Protein AF-A0A9X1B2W5-F1 (afdb_monomer_lite)

Foldseek 3Di:
DDDDDDDDDDDDDDPPPPPPPPPVPDPPCPVVNVVVVVVVVVVVVVVVVVVVVVVVVVVVVVVVVVVVVVVVVVVVVVVVVVVVVVVVVVVVVVVVVVVVVVVVVVVVVVVVVVVVVVVVVVVVVVVVVVVVVVVVVVVVVCVVVVCVVVVVVVVVVVVVCCVQQVPPDPPHGPVVVVLVVLVVVCVVDVVSVVVCVVVVSD

Secondary structure (DSSP, 8-state):
-------------S----------------HHHHHHHHHHHHHHHHHHHHHHHHHHHHHHHHHHHHHHHHHHHHHHHHHHHHHHHHHHHHHHHHHHHHHHHHHHHHHHHHHHHHHHHHHHHHHHHHHHHHHHHHHHHHHHHHHHHHHHHHHHHHHHHHHHHHHHTTTTSTT--HHHHHHHHHHHHHHH-HHHHHHHHHTT--

Structure (mmCIF, N/CA/C/O backbone):
data_AF-A0A9X1B2W5-F1
#
_entry.id   AF-A0A9X1B2W5-F1
#
loop_
_atom_site.group_PDB
_atom_site.id
_atom_site.type_symbol
_atom_site.label_atom_id
_atom_site.label_alt_id
_atom_site.label_comp_id
_atom_site.label_asym_id
_atom_site.label_entity_id
_atom_site.label_seq_id
_atom_site.pdbx_PDB_ins_code
_atom_site.Cartn_x
_atom_site.Cartn_y
_atom_site.Cartn_z
_atom_site.occupancy
_atom_site.B_iso_or_equiv
_atom_site.auth_seq_id
_atom_site.auth_comp_id
_atom_site.auth_asym_id
_atom_site.auth_atom_id
_atom_site.pdbx_PDB_model_num
ATOM 1 N N . MET A 1 1 ? 15.768 -48.915 140.488 1.00 37.12 1 MET A N 1
ATOM 2 C CA . MET A 1 1 ? 15.498 -50.229 139.850 1.00 37.12 1 MET A CA 1
ATOM 3 C C . MET A 1 1 ? 13.989 -50.439 139.901 1.00 37.12 1 MET A C 1
ATOM 5 O O . MET A 1 1 ? 13.463 -50.299 140.988 1.00 37.12 1 MET A O 1
ATOM 9 N N . ARG A 1 2 ? 13.209 -50.688 138.847 1.00 40.47 2 ARG A N 1
ATOM 10 C CA . ARG A 1 2 ? 13.438 -51.164 137.474 1.00 40.47 2 ARG A CA 1
ATOM 11 C C . ARG A 1 2 ? 12.321 -50.585 136.576 1.00 40.47 2 ARG A C 1
ATOM 13 O O . ARG A 1 2 ? 11.193 -50.441 137.027 1.00 40.47 2 ARG A O 1
ATOM 20 N N . HIS A 1 3 ? 12.691 -50.256 135.343 1.00 49.19 3 HIS A N 1
ATOM 21 C CA . HIS A 1 3 ? 11.884 -49.705 134.249 1.00 49.19 3 HIS A CA 1
ATOM 22 C C . HIS A 1 3 ? 10.832 -50.687 133.696 1.00 49.19 3 HIS A C 1
ATOM 24 O O . HIS A 1 3 ? 11.080 -51.890 133.735 1.00 49.19 3 HIS A O 1
ATOM 30 N N . LEU A 1 4 ? 9.766 -50.179 133.053 1.00 40.59 4 LEU A N 1
ATOM 31 C CA . LEU A 1 4 ? 9.625 -50.168 131.576 1.00 40.59 4 LEU A CA 1
ATOM 32 C C . LEU A 1 4 ? 8.243 -49.637 131.108 1.00 40.59 4 LEU A C 1
ATOM 34 O O . LEU A 1 4 ? 7.195 -50.141 131.489 1.00 40.59 4 LEU A O 1
ATOM 38 N N . LEU A 1 5 ? 8.304 -48.599 130.272 1.00 45.66 5 LEU A N 1
ATOM 39 C CA . LEU A 1 5 ? 7.309 -48.059 129.315 1.00 45.66 5 LEU A CA 1
ATOM 40 C C . LEU A 1 5 ? 7.307 -48.946 128.024 1.00 45.66 5 LEU A C 1
ATOM 42 O O . LEU A 1 5 ? 8.131 -49.866 128.009 1.00 45.66 5 LEU A O 1
ATOM 46 N N . PRO A 1 6 ? 6.601 -48.667 126.886 1.00 60.56 6 PRO A N 1
ATOM 47 C CA . PRO A 1 6 ? 5.571 -47.653 126.537 1.00 60.56 6 PRO A CA 1
ATOM 48 C C . PRO A 1 6 ? 4.469 -48.116 125.513 1.00 60.56 6 PRO A C 1
ATOM 50 O O . PRO A 1 6 ? 4.434 -49.263 125.091 1.00 60.56 6 PRO A O 1
ATOM 53 N N . PHE A 1 7 ? 3.599 -47.170 125.099 1.00 46.69 7 PHE A N 1
ATOM 54 C CA . PHE A 1 7 ? 2.989 -46.967 123.755 1.00 46.69 7 PHE A CA 1
ATOM 55 C C . PHE A 1 7 ? 2.652 -48.182 122.862 1.00 46.69 7 PHE A C 1
ATOM 57 O O . PHE A 1 7 ? 3.563 -48.815 122.338 1.00 46.69 7 PHE A O 1
ATOM 64 N N . CYS A 1 8 ? 1.370 -48.343 122.493 1.00 32.81 8 CYS A N 1
ATOM 65 C CA . CYS A 1 8 ? 0.925 -48.507 121.093 1.00 32.81 8 CYS A CA 1
ATOM 66 C C . CYS A 1 8 ? -0.599 -48.707 120.974 1.00 32.81 8 CYS A C 1
ATOM 68 O O . CYS A 1 8 ? -1.195 -49.419 121.774 1.00 32.81 8 CYS A O 1
ATOM 70 N N . CYS A 1 9 ? -1.163 -48.149 119.897 1.00 38.66 9 CYS A N 1
ATOM 71 C CA . CYS A 1 9 ? -2.452 -48.496 119.278 1.00 38.66 9 CYS A CA 1
ATOM 72 C C . CYS A 1 9 ? -3.704 -48.016 120.039 1.00 38.66 9 CYS A C 1
ATOM 74 O O . CYS A 1 9 ? -4.191 -48.672 120.946 1.00 38.66 9 CYS A O 1
ATOM 76 N N . ALA A 1 10 ? -4.292 -46.851 119.745 1.00 48.69 10 ALA A N 1
ATOM 77 C CA . ALA A 1 10 ? -4.649 -46.349 118.409 1.00 48.69 10 ALA A CA 1
ATOM 78 C C . ALA A 1 10 ? -5.401 -47.403 117.572 1.00 48.69 10 A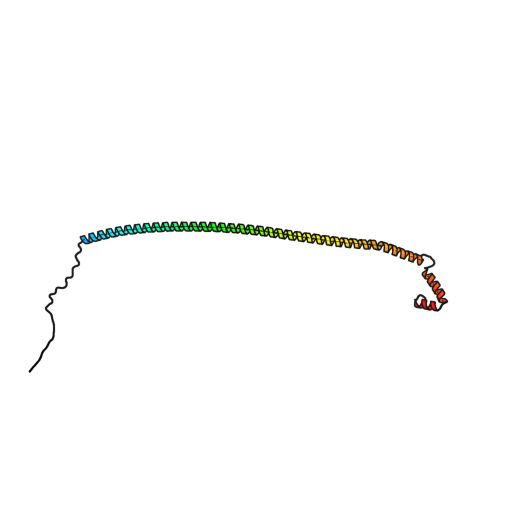LA A C 1
ATOM 80 O O . ALA A 1 10 ? -4.960 -47.786 116.499 1.00 48.69 10 ALA A O 1
ATOM 81 N N . SER A 1 11 ? -6.512 -47.909 118.105 1.00 42.06 11 SER A N 1
ATOM 82 C CA . SER A 1 11 ? -7.508 -48.739 117.411 1.00 42.06 11 SER A CA 1
ATOM 83 C C . SER A 1 11 ? -8.580 -49.082 118.446 1.00 42.06 11 SER A C 1
ATOM 85 O O . SER A 1 11 ? -8.237 -49.528 119.528 1.00 42.06 11 SER A O 1
ATOM 87 N N . ALA A 1 12 ? -9.873 -48.966 118.248 1.00 45.19 12 ALA A N 1
ATOM 88 C CA . ALA A 1 12 ? -10.658 -48.620 117.096 1.00 45.19 12 ALA A CA 1
ATOM 89 C C . ALA A 1 12 ? -12.106 -48.587 117.621 1.00 45.19 12 ALA A C 1
ATOM 91 O O . ALA A 1 12 ? -12.427 -49.296 118.572 1.00 45.19 12 ALA A O 1
ATOM 92 N N . LEU A 1 13 ? -12.964 -47.825 116.943 1.00 48.66 13 LEU A N 1
ATOM 93 C CA . LEU A 1 13 ? -14.396 -48.117 116.832 1.00 48.66 13 LEU A CA 1
ATOM 94 C C . LEU A 1 13 ? -15.206 -47.974 118.126 1.00 48.66 13 LEU A C 1
ATOM 96 O O . LEU A 1 13 ? -15.375 -48.935 118.853 1.00 48.66 13 LEU A O 1
ATOM 100 N N . PHE A 1 14 ? -15.766 -46.791 118.372 1.00 42.41 14 PHE A N 1
ATOM 101 C CA . PHE A 1 14 ? -17.214 -46.626 118.626 1.00 42.41 14 PHE A CA 1
ATOM 102 C C . PHE A 1 14 ? -17.578 -45.123 118.674 1.00 42.41 14 PHE A C 1
ATOM 104 O O . PHE A 1 14 ? -18.308 -44.653 119.537 1.00 42.41 14 PHE A O 1
ATOM 111 N N . VAL A 1 15 ? -17.038 -44.344 117.725 1.00 49.12 15 VAL A N 1
ATOM 112 C CA . VAL A 1 15 ? -17.435 -42.948 117.441 1.00 49.12 15 VAL A CA 1
ATOM 113 C C . VAL A 1 15 ? -17.805 -42.853 115.959 1.00 49.12 15 VAL A C 1
ATOM 115 O O . VAL A 1 15 ? -17.206 -42.117 115.184 1.00 49.12 15 VAL A O 1
ATOM 118 N N . THR A 1 16 ? -18.759 -43.671 115.525 1.00 49.50 16 THR A N 1
ATOM 119 C CA . THR A 1 16 ? -19.326 -43.591 114.171 1.00 49.50 16 THR A CA 1
ATOM 120 C C . THR A 1 16 ? -20.843 -43.618 114.252 1.00 49.50 16 THR A C 1
ATOM 122 O O . THR A 1 16 ? -21.500 -44.514 113.738 1.00 49.50 16 THR A O 1
ATOM 125 N N . SER A 1 17 ? -21.392 -42.617 114.932 1.00 45.97 17 SER A N 1
ATOM 126 C CA . SER A 1 17 ? -22.720 -42.077 114.650 1.00 45.97 17 SER A CA 1
ATOM 127 C C . SER A 1 17 ? -22.522 -40.787 113.851 1.00 45.97 17 SER A C 1
ATOM 129 O O . SER A 1 17 ? -22.742 -39.686 114.350 1.00 45.97 17 SER A O 1
ATOM 131 N N . LEU A 1 18 ? -21.981 -40.918 112.640 1.00 47.62 18 LEU A N 1
ATOM 132 C CA . LEU A 1 18 ? -22.065 -39.879 111.621 1.00 47.62 18 LEU A CA 1
ATOM 133 C C . LEU A 1 18 ? -22.923 -40.468 110.507 1.00 47.62 18 LEU A C 1
ATOM 135 O O . LEU A 1 18 ? -22.418 -41.123 109.596 1.00 47.62 18 LEU A O 1
ATOM 139 N N . ASP A 1 19 ? -24.228 -40.235 110.607 1.00 45.81 19 ASP A N 1
ATOM 140 C CA . ASP A 1 19 ? -25.154 -40.269 109.479 1.00 45.81 19 ASP A CA 1
ATOM 141 C C . ASP A 1 19 ? -24.766 -39.133 108.517 1.00 45.81 19 ASP A C 1
ATOM 143 O O . ASP A 1 19 ? -25.403 -38.088 108.429 1.00 45.81 19 ASP A O 1
ATOM 147 N N . ALA A 1 20 ? -23.633 -39.305 107.842 1.00 50.03 20 ALA A N 1
ATOM 148 C CA . ALA A 1 20 ? -23.119 -38.416 106.814 1.00 50.03 20 ALA A CA 1
ATOM 149 C C . ALA A 1 20 ? -23.300 -39.094 105.458 1.00 50.03 20 ALA A C 1
ATOM 151 O O . ALA A 1 20 ? -22.337 -39.432 104.784 1.00 50.03 20 ALA A O 1
ATOM 152 N N . LEU A 1 21 ? -24.556 -39.314 105.084 1.00 45.47 21 LEU A N 1
ATOM 153 C CA . LEU A 1 21 ? -24.992 -39.514 103.703 1.00 45.47 21 LEU A CA 1
ATOM 154 C C . LEU A 1 21 ? -26.390 -38.903 103.587 1.00 45.47 21 LEU A C 1
ATOM 156 O O . LEU A 1 21 ? -27.381 -39.557 103.269 1.00 45.47 21 LEU A O 1
ATOM 160 N N . ALA A 1 22 ? -26.449 -37.596 103.853 1.00 41.69 22 ALA A N 1
ATOM 161 C CA . ALA A 1 22 ? -27.398 -36.738 103.172 1.00 41.69 22 ALA A CA 1
ATOM 162 C C . ALA A 1 22 ? -27.079 -36.843 101.675 1.00 41.69 22 ALA A C 1
ATOM 164 O O . ALA A 1 22 ? -26.288 -36.083 101.123 1.00 41.69 22 ALA A O 1
ATOM 165 N N . VAL A 1 23 ? -27.652 -37.854 101.025 1.00 48.31 23 VAL A N 1
ATOM 166 C CA . VAL A 1 23 ? -27.981 -37.756 99.612 1.00 48.31 23 VAL A CA 1
ATOM 167 C C . VAL A 1 23 ? -28.926 -36.566 99.558 1.00 48.31 23 VAL A C 1
ATOM 169 O O . VAL A 1 23 ? -30.093 -36.691 99.927 1.00 48.31 23 VAL A O 1
ATOM 172 N N . GLU A 1 24 ? -28.399 -35.390 99.212 1.00 43.81 24 GLU A N 1
ATOM 173 C CA . GLU A 1 24 ? -29.222 -34.268 98.789 1.00 43.81 24 GLU A CA 1
ATOM 174 C C . GLU A 1 24 ? -30.049 -34.796 97.624 1.00 43.81 24 GLU A C 1
ATOM 176 O O . GLU A 1 24 ? -29.586 -34.929 96.491 1.00 43.81 24 GLU A O 1
ATOM 181 N N . THR A 1 25 ? -31.281 -35.194 97.930 1.00 52.19 25 THR A N 1
ATOM 182 C CA . THR A 1 25 ? -32.335 -35.287 96.941 1.00 52.19 25 THR A CA 1
ATOM 183 C C . THR A 1 25 ? -32.271 -33.989 96.166 1.00 52.19 25 THR A C 1
ATOM 185 O O . THR A 1 25 ? -32.535 -32.930 96.740 1.00 52.19 25 THR A O 1
ATOM 188 N N . ALA A 1 26 ? -31.878 -34.086 94.892 1.00 51.03 26 ALA A N 1
ATOM 189 C CA . ALA A 1 26 ? -31.960 -32.981 93.957 1.00 51.03 26 ALA A CA 1
ATOM 190 C C . ALA A 1 26 ? -33.305 -32.280 94.192 1.00 51.03 26 ALA A C 1
ATOM 192 O O . ALA A 1 26 ? -34.315 -32.989 94.338 1.00 51.03 26 ALA A O 1
ATOM 193 N N . PRO A 1 27 ? -33.325 -30.940 94.318 1.00 62.16 27 PRO A N 1
ATOM 194 C CA . PRO A 1 27 ? -34.549 -30.214 94.610 1.00 62.16 27 PRO A CA 1
ATOM 195 C C . PRO A 1 27 ? -35.638 -30.727 93.670 1.00 62.16 27 PRO A C 1
ATOM 197 O O . PRO A 1 27 ? -35.425 -30.816 92.459 1.00 62.16 27 PRO A O 1
ATOM 200 N N . ARG A 1 28 ? -36.762 -31.180 94.242 1.00 58.09 28 ARG A N 1
ATOM 201 C CA . ARG A 1 28 ? -37.922 -31.648 93.478 1.00 58.09 28 ARG A CA 1
ATOM 202 C C . ARG A 1 28 ? -38.437 -30.442 92.705 1.00 58.09 28 ARG A C 1
ATOM 204 O O . ARG A 1 28 ? -39.219 -29.666 93.244 1.00 58.09 28 ARG A O 1
ATOM 211 N N . ILE A 1 29 ? -37.937 -30.267 91.483 1.00 61.94 29 ILE A N 1
ATOM 212 C CA . ILE A 1 29 ? -38.436 -29.263 90.553 1.00 61.94 29 ILE A CA 1
ATOM 213 C C . ILE A 1 29 ? -39.943 -29.496 90.462 1.00 61.94 29 ILE A C 1
ATOM 215 O O . ILE A 1 29 ? -40.389 -30.616 90.206 1.00 61.94 29 ILE A O 1
ATOM 219 N N . SER A 1 30 ? -40.717 -28.462 90.770 1.00 71.56 30 SER A N 1
ATOM 220 C CA . SER A 1 30 ? -42.171 -28.527 90.680 1.00 71.56 30 SER A CA 1
ATOM 221 C C . SER A 1 30 ? -42.564 -28.592 89.207 1.00 71.56 30 SER A C 1
ATOM 223 O O . SER A 1 30 ? -41.985 -27.872 88.392 1.00 71.56 30 SER A O 1
ATOM 225 N N . ASP A 1 31 ? -43.583 -29.379 88.854 1.00 79.00 31 ASP A N 1
ATOM 226 C CA . ASP A 1 31 ? -44.114 -29.435 87.481 1.00 79.00 31 ASP A CA 1
ATOM 227 C C . ASP A 1 31 ? -44.414 -28.025 86.925 1.00 79.00 31 ASP A C 1
ATOM 229 O O . ASP A 1 31 ? -44.273 -27.768 85.731 1.00 79.00 31 ASP A O 1
ATOM 233 N N . ARG A 1 32 ? -44.730 -27.065 87.807 1.00 81.06 32 ARG A N 1
ATOM 234 C CA . ARG A 1 32 ? -44.919 -25.647 87.474 1.00 81.06 32 ARG A CA 1
ATOM 235 C C . ARG A 1 32 ? -43.647 -24.948 86.969 1.00 81.06 32 ARG A C 1
ATOM 237 O O . ARG A 1 32 ? -43.729 -24.211 85.993 1.00 81.06 32 ARG A O 1
ATOM 244 N N . GLU A 1 33 ? -42.492 -25.172 87.597 1.00 83.56 33 GLU A N 1
ATOM 245 C CA . GLU A 1 33 ? -41.208 -24.581 87.173 1.00 83.56 33 GLU A CA 1
ATOM 246 C C . GLU A 1 33 ? -40.722 -25.192 85.846 1.00 83.56 33 GLU A C 1
ATOM 248 O O . GLU A 1 33 ? -40.120 -24.509 85.012 1.00 83.56 33 GLU A O 1
ATOM 253 N N . ILE A 1 34 ? -41.039 -26.469 85.599 1.00 83.69 34 ILE A N 1
ATOM 254 C CA . ILE A 1 34 ? -40.781 -27.135 84.312 1.00 83.69 34 ILE A CA 1
ATOM 255 C C . ILE A 1 34 ? -41.634 -26.500 83.209 1.00 83.69 34 ILE A C 1
ATOM 257 O O . ILE A 1 34 ? -41.115 -26.162 82.152 1.00 83.69 34 ILE A O 1
ATOM 261 N N . ILE A 1 35 ? -42.925 -26.268 83.451 1.00 86.81 35 ILE A N 1
ATOM 262 C CA . ILE A 1 35 ? -43.809 -25.622 82.468 1.00 86.81 35 ILE A CA 1
ATOM 263 C C . ILE A 1 35 ? -43.348 -24.187 82.166 1.00 86.81 35 ILE A C 1
ATOM 265 O O . ILE A 1 35 ? -43.330 -23.765 81.009 1.00 86.81 35 ILE A O 1
ATOM 269 N N . GLU A 1 36 ? -42.936 -23.431 83.182 1.00 87.25 36 GLU A N 1
ATOM 270 C CA . GLU A 1 36 ? -42.480 -22.046 83.018 1.00 87.25 36 GLU A CA 1
ATOM 271 C C . GLU A 1 36 ? -41.135 -21.960 82.270 1.00 87.25 36 GLU A C 1
ATOM 273 O O . GLU A 1 36 ? -40.931 -21.097 81.413 1.00 87.25 36 GLU A O 1
ATOM 278 N N . SER A 1 37 ? -40.226 -22.908 82.513 1.00 86.81 37 SER A N 1
ATOM 279 C CA . SER A 1 37 ? -38.979 -23.012 81.748 1.00 86.81 37 SER A CA 1
ATOM 280 C C . SER A 1 37 ? -39.210 -23.484 80.311 1.00 86.81 37 SER A C 1
ATOM 282 O O . SER A 1 37 ? -38.624 -22.899 79.403 1.00 86.81 37 SER A O 1
ATOM 284 N N . LEU A 1 38 ? -40.096 -24.459 80.079 1.00 89.19 38 LEU A N 1
ATOM 285 C CA . LEU A 1 38 ? -40.466 -24.933 78.740 1.00 89.19 38 LEU A CA 1
ATOM 286 C C . LEU A 1 38 ? -41.131 -23.839 77.906 1.00 89.19 38 LEU A C 1
ATOM 288 O O . LEU A 1 38 ? -40.748 -23.638 76.761 1.00 89.19 38 LEU A O 1
ATOM 292 N N . THR A 1 39 ? -42.069 -23.086 78.481 1.00 89.06 39 THR A N 1
ATOM 293 C CA . THR A 1 39 ? -42.721 -21.960 77.786 1.00 89.06 39 THR A CA 1
ATOM 294 C C . THR A 1 39 ? -41.729 -20.849 77.438 1.00 89.06 39 THR A C 1
ATOM 296 O O . THR A 1 39 ? -41.790 -20.283 76.347 1.00 89.06 39 THR A O 1
ATOM 299 N N . ARG A 1 40 ? -40.752 -20.566 78.310 1.00 91.81 40 ARG A N 1
ATOM 300 C CA . ARG A 1 40 ? -39.650 -19.641 77.999 1.00 91.81 40 ARG A CA 1
ATO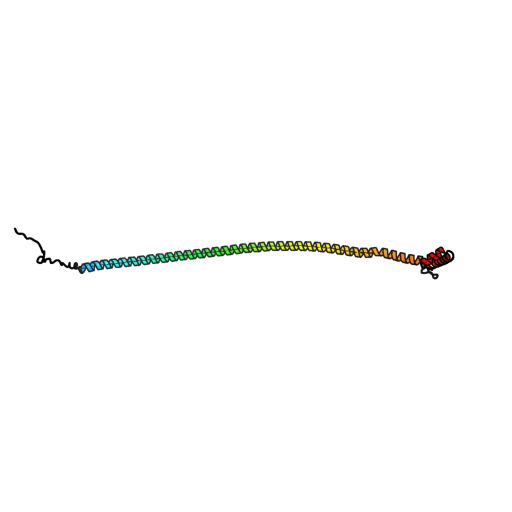M 301 C C . ARG A 1 40 ? -38.740 -20.169 76.884 1.00 91.81 40 ARG A C 1
ATOM 303 O O . ARG A 1 40 ? -38.255 -19.380 76.074 1.00 91.81 40 ARG A O 1
ATOM 310 N N . LEU A 1 41 ? -38.487 -21.475 76.858 1.00 92.81 41 LEU A N 1
ATOM 311 C CA . LEU A 1 41 ? -37.651 -22.130 75.851 1.00 92.81 41 LEU A CA 1
ATOM 312 C C . LEU A 1 41 ? -38.339 -22.145 74.480 1.00 92.81 41 LEU A C 1
ATOM 314 O O . LEU A 1 41 ? -37.697 -21.812 73.489 1.00 92.81 41 LEU A O 1
ATOM 318 N N . ASP A 1 42 ? -39.642 -22.420 74.451 1.00 92.56 42 ASP A N 1
ATOM 319 C CA . ASP A 1 42 ? -40.503 -22.382 73.263 1.00 92.56 42 ASP A CA 1
ATOM 320 C C . ASP A 1 42 ? -40.584 -20.962 72.673 1.00 92.56 42 ASP A C 1
ATOM 322 O O . ASP A 1 42 ? -40.318 -20.741 71.490 1.00 92.56 42 ASP A O 1
ATOM 326 N N . ALA A 1 43 ? -40.786 -19.948 73.524 1.00 91.94 43 ALA A N 1
ATOM 327 C CA . ALA A 1 43 ? -40.710 -18.544 73.111 1.00 91.94 43 ALA A CA 1
ATOM 328 C C . ALA A 1 43 ? -39.314 -18.163 72.567 1.00 91.94 43 ALA A C 1
ATOM 330 O O . ALA A 1 43 ? -39.189 -17.394 71.606 1.00 91.94 43 ALA A O 1
ATOM 331 N N . GLY A 1 44 ? -38.251 -18.713 73.164 1.00 93.38 44 GLY A N 1
ATOM 332 C CA . GLY A 1 44 ? -36.875 -18.560 72.692 1.00 93.38 44 GLY A CA 1
ATOM 333 C C . GLY A 1 44 ? -36.633 -19.207 71.324 1.00 93.38 44 GLY A C 1
ATOM 334 O O . GLY A 1 44 ? -36.015 -18.577 70.464 1.00 93.38 44 GLY A O 1
ATOM 335 N N . GLN A 1 45 ? -37.152 -20.419 71.103 1.00 94.00 45 GLN A N 1
ATOM 336 C CA . GLN A 1 45 ? -37.095 -21.124 69.818 1.00 94.00 45 GLN A CA 1
ATOM 337 C C . GLN A 1 45 ? -37.848 -20.363 68.731 1.00 94.00 45 GLN A C 1
ATOM 339 O O . GLN A 1 45 ? -37.262 -20.081 67.690 1.00 94.00 45 GLN A O 1
ATOM 344 N N . SER A 1 46 ? -39.078 -19.923 69.002 1.00 94.00 46 SER A N 1
ATOM 345 C CA . SER A 1 46 ? -39.863 -19.133 68.046 1.00 94.00 46 SER A CA 1
ATOM 346 C C . SER A 1 46 ? -39.144 -17.838 67.639 1.00 94.00 46 SER A C 1
ATOM 348 O O . SER A 1 46 ? -39.088 -17.478 66.462 1.00 94.00 46 SER A O 1
ATOM 350 N N . THR A 1 47 ? -38.497 -17.161 68.594 1.00 95.25 47 THR A N 1
ATOM 351 C CA . THR A 1 47 ? -37.688 -15.963 68.309 1.00 95.25 47 THR A CA 1
ATOM 352 C C . THR A 1 47 ? -36.461 -16.286 67.445 1.00 95.25 47 THR A C 1
ATOM 354 O O . THR A 1 47 ? -36.079 -15.494 66.579 1.00 95.25 47 THR A O 1
ATOM 357 N N . LEU A 1 48 ? -35.814 -17.431 67.680 1.00 95.25 48 LEU A N 1
ATOM 358 C CA . LEU A 1 48 ? -34.675 -17.897 66.887 1.00 95.25 48 LEU A CA 1
ATOM 359 C C . LEU A 1 48 ? -35.081 -18.257 65.457 1.00 95.25 48 LEU A C 1
ATOM 361 O O . LEU A 1 48 ? -34.384 -17.848 64.532 1.00 95.25 48 LEU A O 1
ATOM 365 N N . GLU A 1 49 ? -36.203 -18.951 65.273 1.00 96.25 49 GLU A N 1
ATOM 366 C CA . GLU A 1 49 ? -36.751 -19.282 63.953 1.00 96.25 49 GLU A CA 1
ATOM 367 C C . GLU A 1 49 ? -37.033 -18.016 63.144 1.00 96.25 49 GLU A C 1
ATOM 369 O O . GLU A 1 49 ? -36.538 -17.878 62.029 1.00 96.25 49 GLU A O 1
ATOM 374 N N . GLN A 1 50 ? -37.710 -17.029 63.740 1.00 95.62 50 GLN A N 1
ATOM 375 C CA . GLN A 1 50 ? -37.960 -15.740 63.086 1.00 95.62 50 GLN A CA 1
ATOM 376 C C . GLN A 1 50 ? -36.663 -15.039 62.664 1.00 95.62 50 GLN A C 1
ATOM 378 O O . GLN A 1 50 ? -36.581 -14.474 61.571 1.00 95.62 50 GLN A O 1
ATOM 383 N N . ARG A 1 51 ? -35.631 -15.071 63.519 1.00 95.69 51 ARG A N 1
ATOM 384 C CA . ARG A 1 51 ? -34.318 -14.502 63.188 1.00 95.69 51 ARG A CA 1
ATOM 385 C C . ARG A 1 51 ? -33.641 -15.258 62.058 1.00 95.69 51 ARG A C 1
ATOM 387 O O . ARG A 1 51 ? -33.064 -14.600 61.201 1.00 95.69 51 ARG A O 1
ATOM 394 N N . LEU A 1 52 ? -33.704 -16.588 62.054 1.00 96.19 52 LEU A N 1
ATOM 395 C CA . LEU A 1 52 ? -33.151 -17.427 60.991 1.00 96.19 52 LEU A CA 1
ATOM 396 C C . LEU A 1 52 ? -33.817 -17.117 59.651 1.00 96.19 52 LEU A C 1
ATOM 398 O O . LEU A 1 52 ? -33.111 -16.775 58.708 1.00 96.19 52 LEU A O 1
ATOM 402 N N . THR A 1 53 ? -35.150 -17.094 59.598 1.00 96.50 53 THR A N 1
ATOM 403 C CA . THR A 1 53 ? -35.896 -16.762 58.375 1.00 96.50 53 THR A CA 1
ATOM 404 C C . THR A 1 53 ? -35.584 -15.349 57.877 1.00 96.50 53 THR A C 1
ATOM 406 O O . THR A 1 53 ? -35.389 -15.133 56.682 1.00 96.50 53 THR A O 1
ATOM 409 N N . ALA A 1 54 ? -35.476 -14.366 58.778 1.00 95.94 54 ALA A N 1
ATOM 410 C CA . ALA A 1 54 ? -35.088 -13.007 58.399 1.00 95.94 54 ALA A CA 1
ATOM 411 C C . ALA A 1 54 ? -33.645 -12.936 57.858 1.00 95.94 54 ALA A C 1
ATOM 413 O O . ALA A 1 54 ? -33.344 -12.133 56.971 1.00 95.94 54 ALA A O 1
ATOM 414 N N . LEU A 1 55 ? -32.740 -13.762 58.391 1.00 96.56 55 LEU A N 1
ATOM 415 C CA . LEU A 1 55 ? -31.349 -13.846 57.947 1.00 96.56 55 LEU A CA 1
ATOM 416 C C . LEU A 1 55 ? -31.252 -14.511 56.569 1.00 96.56 55 LEU A C 1
ATOM 418 O O . LEU A 1 55 ? -30.549 -13.985 55.708 1.00 96.56 55 LEU A O 1
ATOM 422 N N . GLU A 1 56 ? -31.996 -15.595 56.343 1.00 96.81 56 GLU A N 1
ATOM 423 C CA . GLU A 1 56 ? -32.133 -16.266 55.043 1.00 96.81 56 GLU A CA 1
ATOM 424 C C . GLU A 1 56 ? -32.647 -15.297 53.978 1.00 96.81 56 GLU A C 1
ATOM 426 O O . GLU A 1 56 ? -31.960 -15.068 52.986 1.00 96.81 56 GLU A O 1
ATOM 431 N N . GLN A 1 57 ? -33.765 -14.608 54.233 1.00 96.50 57 GLN A N 1
ATOM 432 C CA . GLN A 1 57 ? -34.309 -13.614 53.299 1.00 96.50 57 GLN A CA 1
ATOM 433 C C . GLN A 1 57 ? -33.302 -12.507 52.967 1.00 96.50 57 GLN A C 1
ATOM 435 O O . GLN A 1 57 ? -33.186 -12.079 51.818 1.00 96.50 57 GLN A O 1
ATOM 440 N N . ARG A 1 58 ? -32.549 -12.029 53.966 1.00 96.56 58 ARG A N 1
ATOM 441 C CA . ARG A 1 58 ? -31.522 -11.004 53.752 1.00 96.56 58 ARG A CA 1
ATOM 442 C C . ARG A 1 58 ? -30.340 -11.536 52.943 1.00 96.56 58 ARG A C 1
ATOM 444 O O . ARG A 1 58 ? -29.755 -10.774 52.173 1.00 96.56 58 ARG A O 1
ATOM 451 N N . MET A 1 59 ? -29.952 -12.795 53.138 1.00 96.31 59 MET A N 1
ATOM 452 C CA . MET A 1 59 ? -28.911 -13.426 52.329 1.00 96.31 59 MET A CA 1
ATOM 453 C C . MET A 1 59 ? -29.375 -13.605 50.891 1.00 96.31 59 MET A C 1
ATOM 455 O O . MET A 1 59 ? -28.650 -13.170 50.001 1.00 96.31 59 MET A O 1
ATOM 459 N N . ASP A 1 60 ? -30.579 -14.128 50.670 1.00 97.25 60 ASP A N 1
ATOM 460 C CA . ASP A 1 60 ? -31.143 -14.312 49.331 1.00 97.25 60 ASP A CA 1
ATOM 461 C C . ASP A 1 60 ? -31.183 -12.989 48.566 1.00 97.25 60 ASP A C 1
ATOM 463 O O . ASP A 1 60 ? -30.634 -12.894 47.473 1.00 97.25 60 ASP A O 1
ATOM 467 N N . GLN A 1 61 ? -31.701 -11.923 49.186 1.00 96.69 61 GLN A N 1
ATOM 468 C CA . GLN A 1 61 ? -31.713 -10.585 48.584 1.00 96.69 61 GLN A CA 1
ATOM 469 C C . GLN A 1 61 ? -30.310 -10.073 48.228 1.00 96.69 61 GLN A C 1
ATOM 471 O O . GLN A 1 61 ? -30.122 -9.390 47.218 1.00 96.69 61 GLN A O 1
ATOM 476 N N . ARG A 1 62 ? -29.302 -10.363 49.062 1.00 96.81 62 ARG A N 1
ATOM 477 C CA . ARG A 1 62 ? -27.916 -9.969 48.777 1.00 96.81 62 ARG A CA 1
ATOM 478 C C . ARG A 1 62 ? -27.305 -10.796 47.657 1.00 96.81 62 ARG A C 1
ATOM 480 O O . ARG A 1 62 ? -26.561 -10.230 46.859 1.00 96.81 62 ARG A O 1
ATOM 487 N N . PHE A 1 63 ? -27.601 -12.089 47.599 1.00 96.88 63 PHE A N 1
ATOM 488 C CA . PHE A 1 63 ? -27.144 -12.961 46.524 1.00 96.88 63 PHE A CA 1
ATOM 489 C C . PHE A 1 63 ? -27.749 -12.544 45.188 1.00 96.88 63 PHE A C 1
ATOM 491 O O . PHE A 1 63 ? -26.992 -12.329 44.245 1.00 96.88 63 PHE A O 1
ATOM 498 N N . THR A 1 64 ? -29.060 -12.304 45.124 1.00 97.00 64 THR A N 1
ATOM 499 C CA . THR A 1 64 ? -29.720 -11.848 43.892 1.00 97.00 64 THR A CA 1
ATOM 500 C C . THR A 1 64 ? -29.188 -10.492 43.431 1.00 97.00 64 THR A C 1
ATOM 502 O O . THR A 1 64 ? -28.881 -10.315 42.256 1.00 97.00 64 THR A O 1
ATOM 505 N N . ALA A 1 65 ? -28.995 -9.537 44.350 1.00 96.69 65 ALA A N 1
ATOM 506 C CA . ALA A 1 65 ? -28.431 -8.229 44.005 1.00 96.69 65 ALA A CA 1
ATOM 507 C C . ALA A 1 65 ? -26.974 -8.328 43.514 1.00 96.69 65 ALA A C 1
ATOM 509 O O . ALA A 1 65 ? -26.564 -7.604 42.602 1.00 96.69 65 ALA A O 1
ATOM 510 N N . MET A 1 66 ? -26.179 -9.222 44.112 1.00 97.12 66 MET A N 1
ATOM 511 C CA . MET A 1 66 ? -24.806 -9.483 43.677 1.00 97.12 66 MET A CA 1
ATOM 512 C C . MET A 1 66 ? -24.777 -10.112 42.281 1.00 97.12 66 MET A C 1
ATOM 514 O O . MET A 1 66 ? -23.988 -9.680 41.441 1.00 97.12 66 MET A O 1
ATOM 518 N N . GLU A 1 67 ? -25.637 -11.097 42.027 1.00 97.19 67 GLU A N 1
ATOM 519 C CA . GLU A 1 67 ? -25.759 -11.771 40.734 1.00 97.19 67 GLU A CA 1
ATOM 520 C C . GLU A 1 67 ? -26.165 -10.789 39.631 1.00 97.19 67 GLU A C 1
ATOM 522 O O . GLU A 1 67 ? -25.513 -10.724 38.589 1.00 97.19 67 GLU A O 1
ATOM 527 N N . GLU A 1 68 ? -27.165 -9.944 39.887 1.00 96.94 68 GLU A N 1
ATOM 528 C CA . GLU A 1 68 ? -27.590 -8.911 38.943 1.00 96.94 68 GLU A CA 1
ATOM 529 C C . GLU A 1 68 ? -26.456 -7.920 38.642 1.00 96.94 68 GLU A C 1
ATOM 531 O O . GLU A 1 68 ? -26.176 -7.615 37.481 1.00 96.94 68 GLU A O 1
ATOM 536 N N . THR A 1 69 ? -25.732 -7.477 39.674 1.00 97.06 69 THR A N 1
ATOM 537 C CA . THR A 1 69 ? -24.583 -6.572 39.513 1.00 97.06 69 THR A CA 1
ATOM 538 C C . THR A 1 69 ? -23.459 -7.222 38.702 1.00 97.06 69 THR A C 1
ATOM 540 O O . THR A 1 69 ? -22.842 -6.566 37.857 1.00 97.06 69 THR A O 1
ATOM 543 N N . MET A 1 70 ? -23.168 -8.505 38.940 1.00 96.69 70 MET A N 1
ATOM 544 C CA . MET A 1 70 ? -22.184 -9.245 38.150 1.00 96.69 70 MET A CA 1
ATOM 545 C C . MET A 1 70 ? -22.623 -9.369 36.694 1.00 96.69 70 MET A C 1
ATOM 547 O O . MET A 1 70 ? -21.835 -9.035 35.811 1.00 96.69 70 MET A O 1
ATOM 551 N N . ASN A 1 71 ? -23.869 -9.765 36.437 1.00 97.44 71 ASN A N 1
ATOM 552 C CA . ASN A 1 71 ? -24.398 -9.904 35.082 1.00 97.44 71 ASN A CA 1
ATOM 553 C C . ASN A 1 71 ? -24.348 -8.579 34.312 1.00 97.44 71 ASN A C 1
ATOM 555 O O . ASN A 1 71 ? -23.884 -8.545 33.174 1.00 97.44 71 ASN A O 1
ATOM 559 N N . GLN A 1 72 ? -24.725 -7.466 34.947 1.00 97.25 72 GLN A N 1
ATOM 560 C CA . GLN A 1 72 ? -24.614 -6.137 34.340 1.00 97.25 72 GLN A CA 1
ATOM 561 C C . GLN A 1 72 ? -23.161 -5.775 34.004 1.00 97.25 72 GLN A C 1
ATOM 563 O O . GLN A 1 72 ? -22.883 -5.248 32.925 1.00 97.25 72 GLN A O 1
ATOM 568 N N . ARG A 1 73 ? -22.213 -6.071 34.903 1.00 97.06 73 ARG A N 1
ATOM 569 C CA . ARG A 1 73 ? -20.784 -5.823 34.661 1.00 97.06 73 ARG A CA 1
ATOM 570 C C . ARG A 1 73 ? -20.230 -6.676 33.527 1.00 97.06 73 ARG A C 1
ATOM 572 O O . ARG A 1 73 ? -19.471 -6.151 32.716 1.00 97.06 73 ARG A O 1
ATOM 579 N N . PHE A 1 74 ? -20.610 -7.949 33.457 1.00 97.06 74 PHE A N 1
ATOM 580 C CA . PHE A 1 74 ? -20.213 -8.833 32.365 1.00 97.06 74 PHE A CA 1
ATOM 581 C C . PHE A 1 74 ? -20.763 -8.346 31.024 1.00 97.06 74 PHE A C 1
ATOM 583 O O . PHE A 1 74 ? -19.980 -8.160 30.097 1.00 97.06 74 PHE A O 1
ATOM 590 N N . ALA A 1 75 ? -22.055 -8.020 30.947 1.00 97.12 75 ALA A N 1
ATOM 591 C CA . ALA A 1 75 ? -22.668 -7.493 29.728 1.00 97.12 75 ALA A CA 1
ATOM 592 C C . ALA A 1 75 ? -22.029 -6.166 29.272 1.00 97.12 75 ALA A C 1
ATOM 594 O O . ALA A 1 75 ? -21.792 -5.943 28.081 1.00 97.12 75 ALA A O 1
ATOM 595 N N . ALA A 1 76 ? -21.700 -5.278 30.218 1.00 97.06 76 ALA A N 1
ATOM 596 C CA . ALA A 1 76 ? -20.994 -4.034 29.922 1.00 97.06 76 ALA A CA 1
ATOM 597 C C . ALA A 1 76 ? -19.565 -4.284 29.412 1.00 97.06 76 ALA A C 1
ATOM 599 O O . ALA A 1 76 ? -19.113 -3.601 28.490 1.00 97.06 76 ALA A O 1
ATOM 600 N N . MET A 1 77 ? -18.857 -5.259 29.992 1.00 97.31 77 MET A N 1
ATOM 601 C CA . MET A 1 77 ? -17.514 -5.647 29.557 1.00 97.31 77 MET A CA 1
ATOM 602 C C . MET A 1 77 ? -17.529 -6.250 28.150 1.00 97.31 77 MET A C 1
ATOM 604 O O . MET A 1 77 ? -16.715 -5.853 27.319 1.00 97.31 77 MET A O 1
ATOM 608 N N . GLU A 1 78 ? -18.469 -7.152 27.874 1.00 97.12 78 GLU A N 1
ATOM 609 C CA . GLU A 1 78 ? -18.674 -7.767 26.560 1.00 97.12 78 GLU A CA 1
ATOM 610 C C . GLU A 1 78 ? -18.964 -6.699 25.499 1.00 97.12 78 GLU A C 1
ATOM 612 O O . GLU A 1 78 ? -18.232 -6.576 24.518 1.00 97.12 78 GLU A O 1
ATOM 617 N N . SER A 1 79 ? -19.916 -5.803 25.774 1.00 96.81 79 SER A N 1
ATOM 618 C CA . SER A 1 79 ? -20.237 -4.678 24.884 1.00 96.81 79 SER A CA 1
ATOM 619 C C . SER A 1 79 ? -19.038 -3.755 24.628 1.00 96.81 79 SER A C 1
ATOM 621 O O . SER A 1 79 ? -18.882 -3.204 23.535 1.00 96.81 79 SER A O 1
ATOM 623 N N . ALA A 1 80 ? -18.188 -3.533 25.636 1.00 96.75 80 ALA A N 1
ATOM 624 C CA . ALA A 1 80 ? -16.980 -2.728 25.486 1.00 96.75 80 ALA A CA 1
ATOM 625 C C . ALA A 1 80 ? -15.911 -3.446 24.648 1.00 96.75 80 ALA A C 1
ATOM 627 O O . ALA A 1 80 ? -15.231 -2.791 23.853 1.00 96.75 80 ALA A O 1
ATOM 628 N N . MET A 1 81 ? -15.763 -4.765 24.803 1.00 96.38 81 MET A N 1
ATOM 629 C CA . MET A 1 81 ? -14.874 -5.572 23.966 1.00 96.38 81 MET A CA 1
ATOM 630 C C . MET A 1 81 ? -15.327 -5.570 22.509 1.00 96.38 81 MET A C 1
ATOM 632 O O . MET A 1 81 ? -14.503 -5.260 21.652 1.00 96.38 81 MET A O 1
ATOM 636 N N . ASP A 1 82 ? -16.611 -5.790 22.234 1.00 97.50 82 ASP A N 1
ATOM 637 C CA . ASP A 1 82 ? -17.156 -5.775 20.871 1.00 97.50 82 ASP A CA 1
ATOM 638 C C . ASP A 1 82 ? -16.896 -4.445 20.167 1.00 97.50 82 ASP A C 1
ATOM 640 O O . ASP A 1 82 ? -16.373 -4.402 19.053 1.00 97.50 82 ASP A O 1
ATOM 644 N N . ARG A 1 83 ? -17.163 -3.321 20.845 1.00 96.62 83 ARG A N 1
ATOM 645 C CA . ARG A 1 83 ? -16.875 -1.989 20.289 1.00 96.62 83 ARG A CA 1
ATOM 646 C C . ARG A 1 83 ? -15.396 -1.800 19.973 1.00 96.62 83 ARG A C 1
ATOM 648 O O . ARG A 1 83 ? -15.067 -1.187 18.959 1.00 96.62 83 ARG A O 1
ATOM 655 N N . ARG A 1 84 ? -14.503 -2.287 20.840 1.00 96.50 84 ARG A N 1
ATOM 656 C CA . ARG A 1 84 ? -13.055 -2.217 20.603 1.00 96.50 84 ARG A CA 1
ATOM 657 C C . ARG A 1 84 ? -12.645 -3.093 19.429 1.00 96.50 84 ARG A C 1
ATOM 659 O O . ARG A 1 84 ? -11.802 -2.663 18.653 1.00 96.50 84 ARG A O 1
ATOM 666 N N . PHE A 1 85 ? -13.238 -4.273 19.292 1.00 96.75 85 PHE A N 1
ATOM 667 C CA . PHE A 1 85 ? -12.945 -5.185 18.196 1.00 96.75 85 PHE A CA 1
ATOM 668 C C . PHE A 1 85 ? -13.354 -4.577 16.851 1.00 96.75 85 PHE A C 1
ATOM 670 O O . PHE A 1 85 ? -12.514 -4.450 15.968 1.00 96.75 85 PHE A O 1
ATOM 677 N N . ILE A 1 86 ? -14.582 -4.056 16.757 1.00 97.38 86 ILE A N 1
ATOM 678 C CA . ILE A 1 86 ? -15.084 -3.347 15.567 1.00 97.38 86 ILE A CA 1
ATOM 679 C C . ILE A 1 86 ? -14.207 -2.130 15.233 1.00 97.38 86 ILE A C 1
ATOM 681 O O . ILE A 1 86 ? -13.929 -1.847 14.068 1.00 97.38 86 ILE A O 1
ATOM 685 N N . ALA A 1 87 ? -13.756 -1.382 16.246 1.00 96.75 87 ALA A N 1
ATOM 686 C CA . ALA A 1 87 ? -12.876 -0.237 16.028 1.00 96.75 87 ALA A CA 1
ATOM 687 C C . ALA A 1 87 ? -11.502 -0.649 15.475 1.00 96.75 87 ALA A C 1
ATOM 689 O O . ALA A 1 87 ? -10.981 0.030 14.593 1.00 96.75 87 ALA A O 1
ATOM 690 N N . ILE A 1 88 ? -10.930 -1.749 15.976 1.00 96.69 88 ILE A N 1
ATOM 691 C CA . ILE A 1 88 ? -9.657 -2.297 15.489 1.00 96.69 88 ILE A CA 1
ATOM 692 C C . ILE A 1 88 ? -9.806 -2.809 14.057 1.00 96.69 88 ILE A C 1
ATOM 694 O O . ILE A 1 88 ? -8.969 -2.489 13.221 1.00 96.69 88 ILE A O 1
ATOM 698 N N . GLU A 1 89 ? -10.870 -3.556 13.766 1.00 96.62 89 GLU A N 1
ATOM 699 C CA . GLU A 1 89 ? -11.163 -4.064 12.423 1.00 96.62 89 GLU A CA 1
ATOM 700 C C . GLU A 1 89 ? -11.255 -2.913 11.414 1.00 96.62 89 GLU A C 1
ATOM 702 O O . GLU A 1 89 ? -10.554 -2.903 10.406 1.00 96.62 89 GLU A O 1
ATOM 707 N N . LYS A 1 90 ? -12.002 -1.858 11.757 1.00 96.50 90 LYS A N 1
ATOM 708 C CA . LYS A 1 90 ? -12.127 -0.669 10.911 1.00 96.50 90 LYS A CA 1
ATOM 709 C C . LYS A 1 90 ? -10.805 0.083 10.714 1.00 96.50 90 LYS A C 1
ATOM 711 O O . LYS A 1 90 ? -10.553 0.573 9.614 1.00 96.50 90 LYS A O 1
ATOM 716 N N . ASP A 1 91 ? -9.982 0.223 11.757 1.00 96.69 91 ASP A N 1
ATOM 717 C CA . ASP A 1 91 ? -8.648 0.836 11.632 1.00 96.69 91 ASP A CA 1
ATOM 718 C C . ASP A 1 91 ? -7.745 -0.001 10.721 1.00 96.69 91 ASP A C 1
ATOM 720 O O . ASP A 1 91 ? -7.074 0.543 9.842 1.00 96.69 91 ASP A O 1
ATOM 724 N N . MET A 1 92 ? -7.769 -1.328 10.876 1.00 96.12 92 MET A N 1
ATOM 725 C CA . MET A 1 92 ? -7.017 -2.236 10.016 1.00 96.12 92 MET A CA 1
ATOM 726 C C . MET A 1 92 ? -7.459 -2.111 8.560 1.00 96.12 92 MET A C 1
ATOM 728 O O . MET A 1 92 ? -6.598 -1.885 7.712 1.00 96.12 92 MET A O 1
ATOM 732 N N . ASP A 1 93 ? -8.758 -2.154 8.269 1.00 97.00 93 ASP A N 1
ATOM 733 C CA . ASP A 1 93 ? -9.283 -1.998 6.907 1.00 97.00 93 ASP A CA 1
ATOM 734 C C . ASP A 1 93 ? -8.864 -0.667 6.275 1.00 97.00 93 ASP A C 1
ATOM 736 O O . ASP A 1 93 ? -8.419 -0.623 5.127 1.00 97.00 93 ASP A O 1
ATOM 740 N N . GLN A 1 94 ? -8.938 0.433 7.031 1.00 96.75 94 GLN A N 1
ATOM 741 C CA . GLN A 1 94 ? -8.496 1.741 6.545 1.00 96.75 94 GLN A CA 1
ATOM 742 C C . GLN A 1 94 ? -6.999 1.765 6.235 1.00 96.75 94 GLN A C 1
ATOM 744 O O . GLN A 1 94 ? -6.587 2.301 5.204 1.00 96.75 94 GLN A O 1
ATOM 749 N N . ARG A 1 95 ? -6.171 1.189 7.112 1.00 96.06 95 ARG A N 1
ATOM 750 C CA . ARG A 1 95 ? -4.715 1.149 6.925 1.00 96.06 95 ARG A CA 1
ATOM 751 C C . ARG A 1 95 ? -4.318 0.232 5.775 1.00 96.06 95 ARG A C 1
ATOM 753 O O . ARG A 1 95 ? -3.432 0.603 5.007 1.00 96.06 95 ARG A O 1
ATOM 760 N N . PHE A 1 96 ? -4.976 -0.916 5.628 1.00 96.25 96 PHE A N 1
ATOM 761 C CA . PHE A 1 96 ? -4.770 -1.816 4.496 1.00 96.25 96 PHE A CA 1
ATOM 762 C C . PHE A 1 96 ? -5.181 -1.157 3.182 1.00 96.25 96 PHE A C 1
ATOM 764 O O . PHE A 1 96 ? -4.360 -1.102 2.271 1.00 96.25 96 PHE A O 1
ATOM 771 N N . GLY A 1 97 ? -6.369 -0.552 3.111 1.00 97.06 97 GLY A N 1
ATOM 772 C CA . GLY A 1 97 ? -6.812 0.162 1.912 1.00 97.06 97 GLY A CA 1
ATOM 773 C C . GLY A 1 97 ? -5.905 1.345 1.554 1.00 97.06 97 GLY A C 1
ATOM 774 O O . GLY A 1 97 ? -5.604 1.577 0.384 1.00 97.06 97 GLY A O 1
ATOM 775 N N . ALA A 1 98 ? -5.401 2.094 2.539 1.00 96.56 98 ALA A N 1
ATOM 776 C CA . ALA A 1 98 ? -4.436 3.167 2.288 1.00 96.56 98 ALA A CA 1
ATOM 777 C C . ALA A 1 98 ? -3.091 2.634 1.757 1.00 96.56 98 ALA A C 1
ATOM 779 O O . ALA A 1 98 ? -2.495 3.241 0.865 1.00 96.56 98 ALA A O 1
ATOM 780 N N . MET A 1 99 ? -2.620 1.505 2.292 1.00 96.81 99 MET A N 1
ATOM 781 C CA . MET A 1 99 ? -1.385 0.855 1.853 1.00 96.81 99 MET A CA 1
ATOM 782 C C . MET A 1 99 ? -1.507 0.297 0.431 1.00 96.81 99 MET A C 1
ATOM 784 O O . MET A 1 99 ? -0.591 0.483 -0.366 1.00 96.81 99 MET A O 1
ATOM 788 N N . GLU A 1 100 ? -2.635 -0.335 0.105 1.00 96.81 100 GLU A N 1
ATOM 789 C CA . GLU A 1 100 ? -2.947 -0.843 -1.236 1.00 96.81 100 GLU A CA 1
ATOM 790 C C . GLU A 1 100 ? -2.936 0.294 -2.264 1.00 96.81 100 GLU A C 1
ATOM 792 O O . GLU A 1 100 ? -2.151 0.262 -3.208 1.00 96.81 100 GLU A O 1
ATOM 797 N N . ASN A 1 101 ? -3.666 1.381 -1.996 1.00 96.62 101 ASN A N 1
ATOM 798 C CA 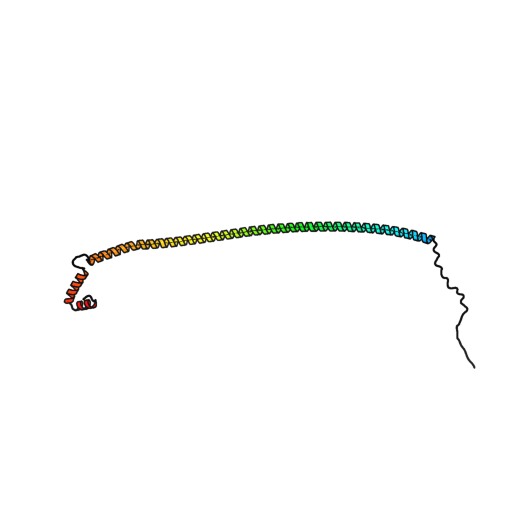. ASN A 1 101 ? -3.679 2.561 -2.867 1.00 96.62 101 ASN A CA 1
ATOM 799 C C . ASN A 1 101 ? -2.281 3.172 -3.071 1.00 96.62 101 ASN A C 1
ATOM 801 O O . ASN A 1 101 ? -1.942 3.626 -4.166 1.00 96.62 101 ASN A O 1
ATOM 805 N N . LEU A 1 102 ? -1.456 3.220 -2.019 1.00 96.62 102 LEU A N 1
ATOM 806 C CA . LEU A 1 102 ? -0.091 3.736 -2.118 1.00 96.62 102 LEU A CA 1
ATOM 807 C C . LEU A 1 102 ? 0.804 2.814 -2.954 1.00 96.62 102 LEU A C 1
ATOM 809 O O . LEU A 1 102 ? 1.629 3.309 -3.727 1.00 96.62 102 LEU A O 1
ATOM 813 N N . MET A 1 103 ? 0.650 1.497 -2.809 1.00 96.31 103 MET A N 1
ATOM 814 C CA . MET A 1 103 ? 1.360 0.519 -3.631 1.00 96.31 103 MET A CA 1
ATOM 815 C C . MET A 1 103 ? 0.951 0.638 -5.096 1.00 96.31 103 MET A C 1
ATOM 817 O O . MET A 1 103 ? 1.835 0.770 -5.938 1.00 96.31 103 MET A O 1
ATOM 821 N N . ASP A 1 104 ? -0.342 0.715 -5.399 1.00 97.06 104 ASP A N 1
ATOM 822 C CA . ASP A 1 104 ? -0.838 0.875 -6.770 1.00 97.06 104 ASP A CA 1
ATOM 823 C C . ASP A 1 104 ? -0.291 2.141 -7.431 1.00 97.06 104 ASP A C 1
ATOM 825 O O . ASP A 1 104 ? 0.215 2.101 -8.553 1.00 97.06 104 ASP A O 1
ATOM 829 N N . GLN A 1 105 ? -0.286 3.270 -6.715 1.00 96.50 105 GLN A N 1
ATOM 830 C CA . GLN A 1 105 ? 0.314 4.510 -7.215 1.00 96.50 105 GLN A CA 1
ATOM 831 C C . GLN A 1 105 ? 1.814 4.364 -7.492 1.00 96.50 105 GLN A C 1
ATOM 833 O O . GLN A 1 105 ? 2.326 4.903 -8.477 1.00 96.50 105 GLN A O 1
ATOM 838 N N . ARG A 1 106 ? 2.541 3.652 -6.623 1.00 96.19 106 ARG A N 1
ATOM 839 C CA . ARG A 1 106 ? 3.977 3.396 -6.797 1.00 96.19 106 ARG A CA 1
ATOM 840 C C . ARG A 1 106 ? 4.231 2.483 -7.991 1.00 96.19 106 ARG A C 1
ATOM 842 O O . ARG A 1 106 ? 5.125 2.794 -8.776 1.00 96.19 106 ARG A O 1
ATOM 849 N N . PHE A 1 107 ? 3.450 1.420 -8.150 1.00 96.44 107 PHE A N 1
ATOM 850 C CA . PHE A 1 107 ? 3.545 0.511 -9.289 1.00 96.44 107 PHE A CA 1
ATOM 851 C C . PHE A 1 107 ? 3.226 1.222 -10.600 1.00 96.44 107 PHE A C 1
ATOM 853 O O . PHE A 1 107 ? 4.062 1.192 -11.498 1.00 96.44 107 PHE A O 1
ATOM 860 N N . ALA A 1 108 ? 2.121 1.964 -10.677 1.00 96.81 108 ALA A N 1
ATOM 861 C CA . ALA A 1 108 ? 1.764 2.739 -11.866 1.00 96.81 108 ALA A CA 1
ATOM 862 C C . ALA A 1 108 ? 2.844 3.775 -12.234 1.00 96.81 108 ALA A C 1
ATOM 864 O O . ALA A 1 108 ? 3.164 3.982 -13.405 1.00 96.81 108 ALA A O 1
ATOM 865 N N . ALA A 1 109 ? 3.461 4.421 -11.237 1.00 96.44 109 ALA A N 1
ATOM 866 C CA . ALA A 1 109 ? 4.567 5.346 -11.476 1.00 96.44 109 ALA A CA 1
ATOM 867 C C . ALA A 1 109 ? 5.834 4.641 -11.995 1.00 96.44 109 ALA A C 1
ATOM 869 O O . ALA A 1 109 ? 6.568 5.221 -12.797 1.00 96.44 109 ALA A O 1
ATOM 870 N N . VAL A 1 110 ? 6.115 3.419 -11.533 1.00 96.88 110 VAL A N 1
ATOM 871 C CA . VAL A 1 110 ? 7.235 2.601 -12.023 1.00 96.88 110 VAL A CA 1
ATOM 872 C C . VAL A 1 110 ? 6.966 2.109 -13.439 1.00 96.88 110 VAL A C 1
ATOM 874 O O . VAL A 1 110 ? 7.844 2.246 -14.285 1.00 96.88 110 VAL A O 1
ATOM 877 N N . GLU A 1 111 ? 5.765 1.605 -13.709 1.00 97.06 111 GLU A N 1
ATOM 878 C CA . GLU A 1 111 ? 5.334 1.148 -15.032 1.00 97.06 111 GLU A CA 1
ATOM 879 C C . GLU A 1 111 ? 5.483 2.267 -16.063 1.00 97.06 111 GLU A C 1
ATOM 881 O O . GLU A 1 111 ? 6.204 2.106 -17.043 1.00 97.06 111 GLU A O 1
ATOM 886 N N . LYS A 1 112 ? 4.973 3.467 -15.759 1.00 96.69 112 LYS A N 1
ATOM 887 C CA . LYS A 1 112 ? 5.137 4.633 -16.634 1.00 96.69 112 LYS A CA 1
ATOM 888 C C . LYS A 1 112 ? 6.604 4.984 -16.904 1.00 96.69 112 LYS A C 1
ATOM 890 O O . LYS A 1 112 ? 6.963 5.323 -18.025 1.00 96.69 112 LYS A O 1
ATOM 895 N N . ARG A 1 113 ? 7.469 4.916 -15.885 1.00 96.38 113 ARG A N 1
ATOM 896 C CA . ARG A 1 113 ? 8.910 5.169 -16.068 1.00 96.38 113 ARG A CA 1
ATOM 897 C C . ARG A 1 113 ? 9.564 4.104 -16.941 1.00 96.38 113 ARG A C 1
ATOM 899 O O . ARG A 1 113 ? 10.450 4.441 -17.717 1.00 96.38 113 ARG A O 1
ATOM 906 N N . LEU A 1 114 ? 9.170 2.841 -16.797 1.00 96.81 114 LEU A N 1
ATOM 907 C CA . LEU A 1 114 ? 9.666 1.766 -17.650 1.00 96.81 114 LEU A CA 1
ATOM 908 C C . LEU A 1 114 ? 9.206 1.965 -19.092 1.00 96.81 114 LEU A C 1
ATOM 910 O O . LEU A 1 114 ? 10.042 1.888 -19.987 1.00 96.81 114 LEU A O 1
ATOM 914 N N . ASP A 1 115 ? 7.938 2.305 -19.310 1.00 97.00 115 ASP A N 1
ATOM 915 C CA . ASP A 1 115 ? 7.404 2.613 -20.637 1.00 97.00 115 ASP A CA 1
ATOM 916 C C . ASP A 1 115 ? 8.136 3.791 -21.287 1.00 97.00 115 ASP A C 1
ATOM 918 O O . ASP A 1 115 ? 8.558 3.690 -22.439 1.00 97.00 115 ASP A O 1
ATOM 922 N N . ASP A 1 116 ? 8.375 4.876 -20.543 1.00 96.69 116 ASP A N 1
ATOM 923 C CA . ASP A 1 116 ? 9.136 6.033 -21.027 1.00 96.69 116 ASP A CA 1
ATOM 924 C C . ASP A 1 116 ? 10.578 5.642 -21.405 1.00 96.69 116 ASP A C 1
ATOM 926 O O . ASP A 1 116 ? 11.094 6.064 -22.445 1.00 96.69 116 ASP A O 1
ATOM 930 N N . LEU A 1 117 ? 11.235 4.799 -20.597 1.00 96.69 117 LEU A N 1
ATOM 931 C CA . LEU A 1 117 ? 12.576 4.288 -20.894 1.00 96.69 117 LEU A CA 1
ATOM 932 C C . LEU A 1 117 ? 12.581 3.380 -22.128 1.00 96.69 117 LEU A C 1
ATOM 934 O O . LEU A 1 117 ? 13.467 3.515 -22.974 1.00 96.69 117 LEU A O 1
ATOM 938 N N . PHE A 1 118 ? 11.602 2.484 -22.266 1.00 96.75 118 PHE A N 1
ATOM 939 C CA . PHE A 1 118 ? 11.463 1.633 -23.445 1.00 96.75 118 PHE A CA 1
ATOM 940 C C . PHE A 1 118 ? 11.187 2.461 -24.698 1.00 96.75 118 PHE A C 1
ATOM 942 O O . PHE A 1 118 ? 11.813 2.217 -25.728 1.00 96.75 118 PHE A O 1
ATOM 949 N N . ALA A 1 119 ? 10.328 3.475 -24.617 1.00 96.50 119 ALA A N 1
ATOM 950 C CA . ALA A 1 119 ? 10.058 4.391 -25.717 1.00 96.50 119 ALA A CA 1
ATOM 951 C C . ALA A 1 119 ? 11.315 5.180 -26.117 1.00 96.50 119 ALA A C 1
ATOM 953 O O . ALA A 1 119 ? 11.658 5.248 -27.300 1.00 96.50 119 ALA A O 1
ATOM 954 N N . MET A 1 120 ? 12.061 5.724 -25.150 1.00 96.12 120 MET A N 1
ATOM 955 C CA . MET A 1 120 ? 13.329 6.412 -25.416 1.00 96.12 120 MET A CA 1
ATOM 956 C C . MET A 1 120 ? 14.366 5.468 -26.039 1.00 96.12 120 MET A C 1
ATOM 958 O O . MET A 1 120 ? 15.049 5.815 -27.000 1.00 96.12 120 MET A O 1
ATOM 962 N N . MET A 1 121 ? 14.470 4.244 -25.536 1.00 96.12 121 MET A N 1
ATOM 963 C CA . MET A 1 121 ? 15.377 3.246 -26.084 1.00 96.12 121 MET A CA 1
ATOM 964 C C . MET A 1 121 ? 14.985 2.880 -27.525 1.00 96.12 121 MET A C 1
ATOM 966 O O . MET A 1 121 ? 15.828 2.931 -28.419 1.00 96.12 121 MET A O 1
ATOM 970 N N . LEU A 1 122 ? 13.707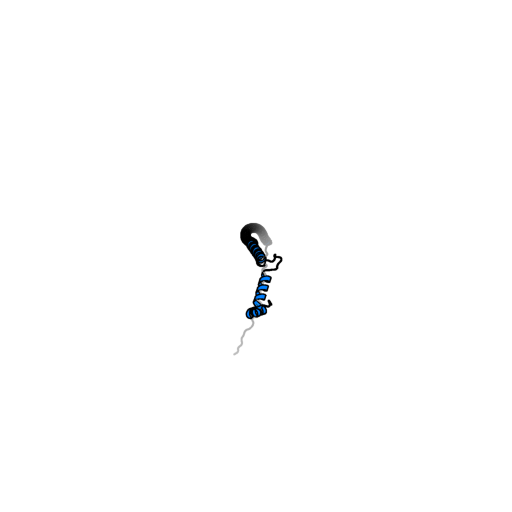 2.583 -27.782 1.00 96.44 122 LEU A N 1
ATOM 971 C CA . LEU A 1 122 ? 13.192 2.262 -29.117 1.00 96.44 122 LEU A CA 1
ATOM 972 C C . LEU A 1 122 ? 13.385 3.415 -30.104 1.00 96.44 122 LEU A C 1
ATOM 974 O O . LEU A 1 122 ? 13.795 3.177 -31.239 1.00 96.44 122 LEU A O 1
ATOM 978 N N . THR A 1 123 ? 13.154 4.660 -29.684 1.00 97.19 123 THR A N 1
ATOM 979 C CA . THR A 1 123 ? 13.410 5.835 -30.532 1.00 97.19 123 THR A CA 1
ATOM 980 C C . THR A 1 123 ? 14.890 5.953 -30.892 1.00 97.19 123 THR A C 1
ATOM 982 O O . THR A 1 123 ? 15.203 6.089 -32.075 1.00 97.19 123 THR A O 1
ATOM 985 N N . MET A 1 124 ? 15.812 5.786 -29.939 1.00 95.31 124 MET A N 1
ATOM 986 C CA . MET A 1 124 ? 17.254 5.804 -30.221 1.00 95.31 124 MET A CA 1
ATOM 987 C C . MET A 1 124 ? 17.695 4.649 -31.131 1.00 95.31 124 MET A C 1
ATOM 989 O O . MET A 1 124 ? 18.456 4.872 -32.074 1.00 95.31 124 MET A O 1
ATOM 993 N N . PHE A 1 125 ? 17.191 3.429 -30.909 1.00 96.94 125 PHE A N 1
ATOM 994 C CA . PHE A 1 125 ? 17.457 2.293 -31.799 1.00 96.94 125 PHE A CA 1
ATOM 995 C C . PHE A 1 125 ? 16.905 2.533 -33.205 1.00 96.94 125 PHE A C 1
ATOM 997 O O . PHE A 1 125 ? 17.599 2.268 -34.183 1.00 96.94 125 PHE A O 1
ATOM 1004 N N . SER A 1 126 ? 15.694 3.080 -33.328 1.00 97.00 126 SER A N 1
ATOM 1005 C CA . SER A 1 126 ? 15.102 3.398 -34.629 1.00 97.00 126 SER A CA 1
ATOM 1006 C C . SER A 1 126 ? 15.912 4.461 -35.377 1.00 97.00 126 SER A C 1
ATOM 1008 O O . SER A 1 126 ? 16.195 4.289 -36.562 1.00 97.00 126 SER A O 1
ATOM 1010 N N . ALA A 1 127 ? 16.379 5.502 -34.681 1.00 97.00 127 ALA A N 1
ATOM 1011 C CA . ALA A 1 127 ? 17.240 6.532 -35.251 1.00 97.00 127 ALA A CA 1
ATOM 1012 C C . ALA A 1 127 ? 18.580 5.948 -35.725 1.00 97.00 127 ALA A C 1
ATOM 1014 O O . ALA A 1 127 ? 19.027 6.246 -36.833 1.00 97.00 127 ALA A O 1
ATOM 1015 N N . LEU A 1 128 ? 19.194 5.070 -34.923 1.00 96.88 128 LEU A N 1
ATOM 1016 C CA . LEU A 1 128 ? 20.437 4.390 -35.282 1.00 96.88 128 LEU A CA 1
ATOM 1017 C C . LEU A 1 128 ? 20.256 3.506 -36.524 1.00 96.88 128 LEU A C 1
ATOM 1019 O O . LEU A 1 128 ? 21.066 3.569 -37.448 1.00 96.88 128 LEU A O 1
ATOM 1023 N N . VAL A 1 129 ? 19.182 2.714 -36.573 1.00 97.38 129 VAL A N 1
ATOM 1024 C CA . VAL A 1 129 ? 18.869 1.853 -37.721 1.00 97.38 129 VAL A CA 1
ATOM 1025 C C . VAL A 1 129 ? 18.633 2.690 -38.979 1.00 97.38 129 VAL A C 1
ATOM 1027 O O . VAL A 1 129 ? 19.179 2.360 -40.030 1.00 97.38 129 VAL A O 1
ATOM 1030 N N . LEU A 1 130 ? 17.896 3.801 -38.885 1.00 97.56 130 LEU A N 1
ATOM 1031 C CA . LEU A 1 130 ? 17.679 4.714 -40.013 1.00 97.56 130 LEU A CA 1
ATOM 1032 C C . LEU A 1 130 ? 18.988 5.329 -40.523 1.00 97.56 130 LEU A C 1
ATOM 1034 O O . LEU A 1 130 ? 19.184 5.407 -41.735 1.00 97.56 130 LEU A O 1
ATOM 1038 N N . LEU A 1 131 ? 19.901 5.718 -39.628 1.00 97.06 131 LEU A N 1
ATOM 1039 C CA . LEU A 1 131 ? 21.223 6.230 -40.001 1.00 97.06 131 LEU A CA 1
ATOM 1040 C C . LEU A 1 131 ? 22.022 5.159 -40.753 1.00 97.06 131 LEU A C 1
ATOM 1042 O O . LEU A 1 131 ? 22.536 5.423 -41.838 1.00 97.06 131 LEU A O 1
ATOM 1046 N N . ILE A 1 132 ? 22.076 3.936 -40.219 1.00 96.56 132 ILE A N 1
ATOM 1047 C CA . ILE A 1 132 ? 22.787 2.814 -40.844 1.00 96.56 132 ILE A CA 1
ATOM 1048 C C . ILE A 1 132 ? 22.213 2.517 -42.233 1.00 96.56 132 ILE A C 1
ATOM 1050 O O . ILE A 1 132 ? 22.965 2.442 -43.203 1.00 96.56 132 ILE A O 1
ATOM 1054 N N . VAL A 1 133 ? 20.888 2.394 -42.355 1.00 97.00 133 VAL A N 1
ATOM 1055 C CA . VAL A 1 133 ? 20.214 2.135 -43.638 1.00 97.00 133 VAL A CA 1
ATOM 1056 C C . VAL A 1 133 ? 20.463 3.270 -44.632 1.00 97.00 133 VAL A C 1
ATOM 1058 O O . VAL A 1 133 ? 20.755 3.001 -45.796 1.00 97.00 133 VAL A O 1
ATOM 1061 N N . SER A 1 134 ? 20.412 4.525 -44.179 1.00 95.81 134 SER A N 1
ATOM 1062 C CA . SER A 1 134 ? 20.735 5.699 -44.997 1.00 95.81 134 SER A CA 1
ATOM 1063 C C . SER A 1 134 ? 22.173 5.644 -45.522 1.00 95.81 134 SER A C 1
ATOM 1065 O O . SER A 1 134 ? 22.401 5.807 -46.721 1.00 95.81 134 SER A O 1
ATOM 1067 N N . LEU A 1 135 ? 23.141 5.316 -44.659 1.00 94.88 135 LEU A N 1
ATOM 1068 C CA . LEU A 1 135 ? 24.550 5.194 -45.031 1.00 94.88 135 LEU A CA 1
ATOM 1069 C C . LEU A 1 135 ? 24.782 4.053 -46.030 1.00 94.88 135 LEU A C 1
ATOM 1071 O O . LEU A 1 135 ? 25.447 4.253 -47.044 1.00 94.88 135 LEU A O 1
ATOM 1075 N N . PHE A 1 136 ? 24.215 2.868 -45.786 1.00 95.06 136 PHE A N 1
ATOM 1076 C CA . PHE A 1 136 ? 24.309 1.745 -46.723 1.00 95.06 136 PHE A CA 1
ATOM 1077 C C . PHE A 1 136 ? 23.658 2.070 -48.068 1.00 95.06 136 PHE A C 1
ATOM 1079 O O . PHE A 1 136 ? 24.240 1.781 -49.114 1.00 95.06 136 PHE A O 1
ATOM 1086 N N . GLY A 1 137 ? 22.485 2.709 -48.054 1.00 94.69 137 GLY A N 1
ATOM 1087 C CA . GLY A 1 137 ? 21.820 3.189 -49.262 1.00 94.69 137 GLY A CA 1
ATOM 1088 C C . GLY A 1 137 ? 22.699 4.166 -50.045 1.00 94.69 137 GLY A C 1
ATOM 1089 O O . GLY A 1 137 ? 22.861 4.011 -51.257 1.00 94.69 137 GLY A O 1
ATOM 1090 N N . TYR A 1 138 ? 23.335 5.110 -49.346 1.00 94.38 138 TYR A N 1
ATOM 1091 C CA . TYR A 1 138 ? 24.278 6.056 -49.937 1.00 94.38 138 TYR A CA 1
ATOM 1092 C C . TYR A 1 138 ? 25.504 5.356 -50.538 1.00 94.38 138 TYR A C 1
ATOM 1094 O O . TYR A 1 138 ? 25.842 5.622 -51.685 1.00 94.38 138 TYR A O 1
ATOM 1102 N N . ILE A 1 139 ? 26.132 4.414 -49.826 1.00 93.06 139 ILE A N 1
ATOM 1103 C CA . ILE A 1 139 ? 27.311 3.673 -50.312 1.00 93.06 139 ILE A CA 1
ATOM 1104 C C . ILE A 1 139 ? 26.981 2.851 -51.567 1.00 93.06 139 ILE A C 1
ATOM 1106 O O . ILE A 1 139 ? 27.752 2.836 -52.529 1.00 93.06 139 ILE A O 1
ATOM 1110 N N . VAL A 1 140 ? 25.837 2.160 -51.586 1.00 90.94 140 VAL A N 1
ATOM 1111 C CA . VAL A 1 140 ? 25.400 1.377 -52.755 1.00 90.94 140 VAL A CA 1
ATOM 1112 C C . VAL A 1 140 ? 25.154 2.289 -53.959 1.00 90.94 140 VAL A C 1
ATOM 1114 O O . VAL A 1 140 ? 25.505 1.933 -55.088 1.00 90.94 140 VAL A O 1
ATOM 1117 N N . TRP A 1 141 ? 24.585 3.472 -53.727 1.00 89.00 141 TRP A N 1
ATOM 1118 C CA . TRP A 1 141 ? 24.373 4.473 -54.766 1.00 89.00 141 TRP A CA 1
ATOM 1119 C C . TRP A 1 141 ? 25.690 5.079 -55.269 1.00 89.00 141 TRP A C 1
ATOM 1121 O O . TRP A 1 141 ? 25.915 5.116 -56.480 1.00 89.00 141 TRP A O 1
ATOM 1131 N N . ASP A 1 142 ? 26.593 5.470 -54.369 1.00 88.06 142 ASP A N 1
ATOM 1132 C CA . ASP A 1 142 ? 27.904 6.038 -54.691 1.00 88.06 142 ASP A CA 1
ATOM 1133 C C . ASP A 1 142 ? 28.741 5.062 -55.525 1.00 88.06 142 ASP A C 1
ATOM 1135 O O . ASP A 1 142 ? 29.176 5.405 -56.622 1.00 88.06 142 ASP A O 1
ATOM 1139 N N . ARG A 1 143 ? 28.834 3.788 -55.114 1.00 84.00 143 ARG A N 1
ATOM 1140 C CA . ARG A 1 143 ? 29.523 2.747 -55.895 1.00 84.00 143 ARG A CA 1
ATOM 1141 C C . ARG A 1 143 ? 28.950 2.612 -57.309 1.00 84.00 143 ARG A C 1
ATOM 1143 O O . ARG A 1 143 ? 29.707 2.505 -58.272 1.00 84.00 143 ARG A O 1
ATOM 1150 N N . ARG A 1 144 ? 27.622 2.622 -57.463 1.00 79.81 144 ARG A N 1
ATOM 1151 C CA . ARG A 1 144 ? 26.971 2.513 -58.781 1.00 79.81 144 ARG A CA 1
ATOM 1152 C C . ARG A 1 144 ? 27.218 3.742 -59.658 1.00 79.81 144 ARG A C 1
ATOM 1154 O O . ARG A 1 144 ? 27.235 3.621 -60.880 1.00 79.81 144 ARG A O 1
ATOM 1161 N N . THR A 1 145 ? 27.396 4.910 -59.052 1.00 78.94 145 THR A N 1
ATOM 1162 C CA . THR A 1 145 ? 27.555 6.185 -59.762 1.00 78.94 145 THR A CA 1
ATOM 1163 C C . THR A 1 145 ? 29.025 6.461 -60.094 1.00 78.94 145 THR A C 1
ATOM 1165 O O . THR A 1 145 ? 29.328 6.882 -61.210 1.00 78.94 145 THR A O 1
ATOM 1168 N N . ALA A 1 146 ? 29.948 6.122 -59.190 1.00 75.62 146 ALA A N 1
ATOM 1169 C CA . ALA A 1 146 ? 31.395 6.269 -59.349 1.00 75.62 146 ALA A CA 1
ATOM 1170 C C . ALA A 1 146 ? 32.011 5.277 -60.354 1.00 75.62 146 ALA A C 1
ATOM 1172 O O . ALA A 1 146 ? 33.040 5.578 -60.959 1.00 75.62 146 ALA A O 1
ATOM 1173 N N . LEU A 1 147 ? 31.381 4.118 -60.590 1.00 68.38 147 LEU A N 1
ATOM 1174 C CA . LEU A 1 147 ? 31.837 3.153 -61.603 1.00 68.38 147 LEU A CA 1
ATOM 1175 C C . LEU A 1 147 ? 31.493 3.568 -63.047 1.00 68.38 147 LEU A C 1
ATOM 1177 O O . LEU A 1 147 ? 32.218 3.196 -63.966 1.00 68.38 147 LEU A O 1
ATOM 1181 N N . ARG A 1 148 ? 30.466 4.402 -63.269 1.00 71.12 148 ARG A N 1
ATOM 1182 C CA . ARG A 1 148 ? 30.093 4.881 -64.619 1.00 71.12 148 ARG A CA 1
ATOM 1183 C C . ARG A 1 148 ? 31.223 5.604 -65.372 1.00 71.12 148 ARG A C 1
ATOM 1185 O O . ARG A 1 148 ? 31.438 5.307 -66.547 1.00 71.12 148 ARG A O 1
ATOM 1192 N N . PRO A 1 149 ? 31.977 6.547 -64.767 1.00 73.56 149 PRO A N 1
ATOM 1193 C CA . PRO A 1 149 ? 33.104 7.162 -65.462 1.00 73.56 149 PRO A CA 1
ATOM 1194 C C . PRO A 1 149 ? 34.243 6.169 -65.717 1.00 73.56 149 PRO A C 1
ATOM 1196 O O . PRO A 1 149 ? 34.938 6.313 -66.722 1.00 73.56 149 PRO A O 1
ATOM 1199 N N . LEU A 1 150 ? 34.428 5.156 -64.863 1.00 73.44 150 LEU A N 1
ATOM 1200 C CA . LEU A 1 150 ? 35.435 4.115 -65.079 1.00 73.44 150 LEU A CA 1
ATOM 1201 C C . LEU A 1 150 ? 35.083 3.233 -66.277 1.00 73.44 150 LEU A C 1
ATOM 1203 O O . LEU A 1 150 ? 35.957 2.995 -67.102 1.00 73.44 150 LEU A O 1
ATOM 1207 N N . GLU A 1 151 ? 33.815 2.856 -66.446 1.00 75.56 151 GLU A N 1
ATOM 1208 C CA . GLU A 1 151 ? 33.343 2.156 -67.649 1.00 75.56 151 GLU A CA 1
ATOM 1209 C C . GLU A 1 151 ? 33.624 2.972 -68.914 1.00 75.56 151 GLU A C 1
ATOM 1211 O O . GLU A 1 151 ? 34.162 2.447 -69.882 1.00 75.56 151 GLU A O 1
ATOM 1216 N N . SER A 1 152 ? 33.362 4.284 -68.890 1.00 77.44 152 SER A N 1
ATOM 1217 C CA . SER A 1 152 ? 33.637 5.137 -70.054 1.00 77.44 152 SER A CA 1
ATOM 1218 C C . SER A 1 152 ? 35.132 5.264 -70.373 1.00 77.44 152 SER A C 1
ATOM 1220 O O . SER A 1 152 ? 35.509 5.364 -71.539 1.00 77.44 152 SER A O 1
ATOM 1222 N N . ARG A 1 153 ? 35.998 5.252 -69.351 1.00 78.44 153 ARG A N 1
ATOM 1223 C CA . ARG A 1 153 ? 37.457 5.284 -69.526 1.00 78.44 153 ARG A CA 1
ATOM 1224 C C . ARG A 1 153 ? 37.981 3.951 -70.036 1.00 78.44 153 ARG A C 1
ATOM 1226 O O . ARG A 1 153 ? 38.824 3.959 -70.921 1.00 78.44 153 ARG A O 1
ATOM 1233 N N . LEU A 1 154 ? 37.468 2.841 -69.509 1.00 79.19 154 LEU A N 1
ATOM 1234 C CA . LEU A 1 154 ? 37.799 1.496 -69.972 1.00 79.19 154 LEU A CA 1
ATOM 1235 C C . LEU A 1 154 ? 37.365 1.297 -71.426 1.00 79.19 154 LEU A C 1
ATOM 1237 O O . LEU A 1 154 ? 38.180 0.865 -72.227 1.00 79.19 154 LEU A O 1
ATOM 1241 N N . ALA A 1 155 ? 36.154 1.725 -71.790 1.00 81.12 155 ALA A N 1
ATOM 1242 C CA . ALA A 1 155 ? 35.671 1.661 -73.168 1.00 81.12 155 ALA A CA 1
ATOM 1243 C C . ALA A 1 155 ? 36.525 2.508 -74.129 1.00 81.12 155 ALA A C 1
ATOM 1245 O O . ALA A 1 155 ? 36.793 2.100 -75.254 1.00 81.12 155 ALA A O 1
ATOM 1246 N N . ARG A 1 156 ? 36.999 3.684 -73.691 1.00 80.81 156 ARG A N 1
ATOM 1247 C CA . ARG A 1 156 ? 37.930 4.502 -74.489 1.00 80.81 156 ARG A CA 1
ATOM 1248 C C . ARG A 1 156 ? 39.308 3.864 -74.609 1.00 80.81 156 ARG A C 1
ATOM 1250 O O . ARG A 1 156 ? 39.855 3.869 -75.699 1.00 80.81 156 ARG A O 1
ATOM 1257 N N . LEU A 1 157 ? 39.842 3.312 -73.519 1.00 80.12 157 LEU A N 1
ATOM 1258 C CA . LEU A 1 157 ? 41.114 2.586 -73.517 1.00 80.12 157 LEU A CA 1
ATOM 1259 C C . LEU A 1 157 ? 41.065 1.387 -74.462 1.00 80.12 157 LEU A C 1
ATOM 1261 O O . LEU A 1 157 ? 41.992 1.199 -75.234 1.00 80.12 157 LEU A O 1
ATOM 1265 N N . GLU A 1 158 ? 39.981 0.617 -74.435 1.00 81.38 158 GLU A N 1
ATOM 1266 C CA . GLU A 1 158 ? 39.746 -0.482 -75.370 1.00 81.38 158 GLU A CA 1
ATOM 1267 C C . GLU A 1 158 ? 39.718 0.028 -76.815 1.00 81.38 158 GLU A C 1
ATOM 1269 O O . GLU A 1 158 ? 40.443 -0.477 -77.664 1.00 81.38 158 GLU A O 1
ATOM 1274 N N . GLN A 1 159 ? 38.974 1.101 -77.082 1.00 81.50 159 GLN A N 1
ATOM 1275 C CA . GLN A 1 159 ? 38.837 1.648 -78.430 1.00 81.50 159 GLN A CA 1
ATOM 1276 C C . GLN A 1 159 ? 40.114 2.323 -78.964 1.00 81.50 159 GLN A C 1
ATOM 1278 O O . GLN A 1 159 ? 40.359 2.312 -80.173 1.00 81.50 159 GLN A O 1
ATOM 1283 N N . ASP A 1 160 ? 40.907 2.956 -78.099 1.00 79.38 160 ASP A N 1
ATOM 1284 C CA . ASP A 1 160 ? 42.214 3.516 -78.450 1.00 79.38 160 ASP A CA 1
ATOM 1285 C C . ASP A 1 160 ? 43.223 2.386 -78.672 1.00 79.38 160 ASP A C 1
ATOM 1287 O O . ASP A 1 160 ? 43.954 2.421 -79.655 1.00 79.38 160 ASP A O 1
ATOM 1291 N N . LEU A 1 161 ? 43.189 1.327 -77.854 1.00 76.31 161 LEU A N 1
ATOM 1292 C CA . LEU A 1 161 ? 44.011 0.135 -78.055 1.00 76.31 161 LEU A CA 1
ATOM 1293 C C . LEU A 1 161 ? 43.658 -0.575 -79.371 1.00 76.31 161 LEU A C 1
ATOM 1295 O O . LEU A 1 161 ? 44.556 -0.981 -80.098 1.00 76.31 161 LEU A O 1
ATOM 1299 N N . GLU A 1 162 ? 42.376 -0.680 -79.727 1.00 75.00 162 GLU A N 1
ATOM 1300 C CA . GLU A 1 162 ? 41.935 -1.218 -81.020 1.00 75.00 162 GLU A CA 1
ATOM 1301 C C . GLU A 1 162 ? 42.406 -0.366 -82.208 1.00 75.00 162 GLU A C 1
ATOM 1303 O O . GLU A 1 162 ? 42.804 -0.912 -83.245 1.00 75.00 162 GLU A O 1
ATOM 1308 N N . ARG A 1 163 ? 42.367 0.967 -82.065 1.00 71.69 163 ARG A N 1
ATOM 1309 C CA . ARG A 1 163 ? 42.842 1.914 -83.085 1.00 71.69 163 ARG A CA 1
ATOM 1310 C C . ARG A 1 163 ? 44.358 1.863 -83.244 1.00 71.69 163 ARG A C 1
ATOM 1312 O O . ARG A 1 163 ? 44.826 1.742 -84.374 1.00 71.69 163 ARG A O 1
ATOM 1319 N N . ASP A 1 164 ? 45.103 1.895 -82.144 1.00 69.00 164 ASP A N 1
ATOM 1320 C CA . ASP A 1 164 ? 46.567 1.876 -82.140 1.00 69.00 164 ASP A CA 1
ATOM 1321 C C . ASP A 1 164 ? 47.117 0.509 -82.544 1.00 69.00 164 ASP A C 1
ATOM 1323 O O . ASP A 1 164 ? 48.072 0.438 -83.311 1.00 69.00 164 ASP A O 1
ATOM 1327 N N . LEU A 1 165 ? 46.502 -0.604 -82.129 1.00 67.00 165 LEU A N 1
ATOM 1328 C CA . LEU A 1 165 ? 46.900 -1.917 -82.648 1.00 67.00 165 LEU A CA 1
ATOM 1329 C C . LEU A 1 165 ? 46.447 -2.147 -84.102 1.00 67.00 165 LEU A C 1
ATOM 1331 O O . LEU A 1 165 ? 46.881 -3.136 -84.702 1.00 67.00 165 LEU A O 1
ATOM 1335 N N . GLN A 1 166 ? 45.629 -1.253 -84.681 1.00 63.34 166 GLN A N 1
ATOM 1336 C CA . GLN A 1 166 ? 45.066 -1.348 -86.036 1.00 63.34 166 GLN A CA 1
ATOM 1337 C C . GLN A 1 166 ? 44.515 -2.746 -86.342 1.00 63.34 166 GLN A C 1
ATOM 1339 O O . GLN A 1 166 ? 44.713 -3.288 -87.430 1.00 63.34 166 GLN A O 1
ATOM 1344 N N . LEU A 1 167 ? 43.809 -3.352 -85.383 1.00 58.81 167 LEU A N 1
ATOM 1345 C CA . LEU A 1 167 ? 43.344 -4.743 -85.491 1.00 58.81 167 LEU A CA 1
ATOM 1346 C C . LEU A 1 167 ? 42.377 -4.975 -86.668 1.00 58.81 167 LEU A C 1
ATOM 1348 O O . LEU A 1 167 ? 42.082 -6.116 -87.007 1.00 58.81 167 LEU A O 1
ATOM 1352 N N . ARG A 1 168 ? 41.890 -3.901 -87.301 1.00 55.34 168 ARG A N 1
ATOM 1353 C CA . ARG A 1 168 ? 40.845 -3.915 -88.330 1.00 55.34 168 ARG A CA 1
ATOM 1354 C C . ARG A 1 168 ? 41.323 -3.615 -89.759 1.00 55.34 168 ARG A C 1
ATOM 1356 O O . ARG A 1 168 ? 40.478 -3.402 -90.622 1.00 55.34 168 ARG A O 1
ATOM 1363 N N . HIS A 1 169 ? 42.631 -3.561 -90.024 1.00 54.59 169 HIS A N 1
ATOM 1364 C CA . HIS A 1 169 ? 43.160 -3.504 -91.397 1.00 54.59 169 HIS A CA 1
ATOM 1365 C C . HIS A 1 169 ? 43.502 -4.909 -91.914 1.00 54.59 169 HIS A C 1
ATOM 1367 O O . HIS A 1 169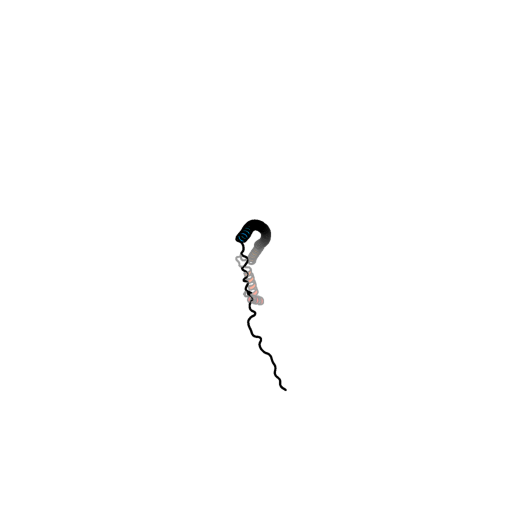 ? 44.086 -5.716 -91.194 1.00 54.59 169 HIS A O 1
ATOM 1373 N N . GLU A 1 170 ? 43.185 -5.178 -93.184 1.00 54.78 170 GLU A N 1
ATOM 1374 C CA . GLU A 1 170 ? 43.399 -6.472 -93.864 1.00 54.78 170 GLU A CA 1
ATOM 1375 C C . GLU A 1 170 ? 44.879 -6.912 -93.951 1.00 54.78 170 GLU A C 1
ATOM 1377 O O . GLU A 1 170 ? 45.165 -8.053 -94.297 1.00 54.78 170 GLU A O 1
ATOM 1382 N N . GLU A 1 171 ? 45.834 -6.051 -93.587 1.00 53.97 171 GLU A N 1
ATOM 1383 C CA . GLU A 1 171 ? 47.277 -6.297 -93.721 1.00 53.97 171 GLU A CA 1
ATOM 1384 C C . GLU A 1 171 ? 48.015 -6.624 -92.397 1.00 53.97 171 GLU A C 1
ATOM 1386 O O . GLU A 1 171 ? 49.249 -6.658 -92.373 1.00 53.97 171 GLU A O 1
ATOM 1391 N N . GLY A 1 172 ? 47.294 -6.881 -91.297 1.00 57.69 172 GLY A N 1
ATOM 1392 C CA . GLY A 1 172 ? 47.861 -7.350 -90.018 1.00 57.69 172 GLY A CA 1
ATOM 1393 C C . GLY A 1 172 ? 48.373 -6.248 -89.073 1.00 57.69 172 GLY A C 1
ATOM 1394 O O . GLY A 1 172 ? 48.772 -5.165 -89.505 1.00 57.69 172 GLY A O 1
ATOM 1395 N N . SER A 1 173 ? 48.340 -6.536 -87.761 1.00 65.81 173 SER A N 1
ATOM 1396 C CA . SER A 1 173 ? 48.516 -5.569 -86.657 1.00 65.81 173 SER A CA 1
ATOM 1397 C C . SER A 1 173 ? 49.824 -4.762 -86.712 1.00 65.81 173 SER A C 1
ATOM 1399 O O . SER A 1 173 ? 50.860 -5.233 -87.201 1.00 65.81 173 SER A O 1
ATOM 1401 N N . LEU A 1 174 ? 49.826 -3.552 -86.136 1.00 65.25 174 LEU A N 1
ATOM 1402 C CA . LEU A 1 174 ? 51.051 -2.742 -86.027 1.00 65.25 174 LEU A CA 1
ATOM 1403 C C . LEU A 1 174 ? 52.163 -3.464 -85.263 1.00 65.25 174 LEU A C 1
ATOM 1405 O O . LEU A 1 174 ? 53.335 -3.328 -85.616 1.00 65.25 174 LEU A O 1
ATOM 1409 N N . LEU A 1 175 ? 51.802 -4.294 -84.280 1.00 68.81 175 LEU A N 1
ATOM 1410 C CA . LEU A 1 175 ? 52.758 -5.141 -83.569 1.00 68.81 175 LEU A CA 1
ATOM 1411 C C . LEU A 1 175 ? 53.435 -6.129 -84.518 1.00 68.81 175 LEU A C 1
ATOM 1413 O O . LEU A 1 175 ? 54.651 -6.273 -84.459 1.00 68.81 175 LEU A O 1
ATOM 1417 N N . THR A 1 176 ? 52.701 -6.741 -85.453 1.00 69.88 176 THR A N 1
ATOM 1418 C CA . THR A 1 176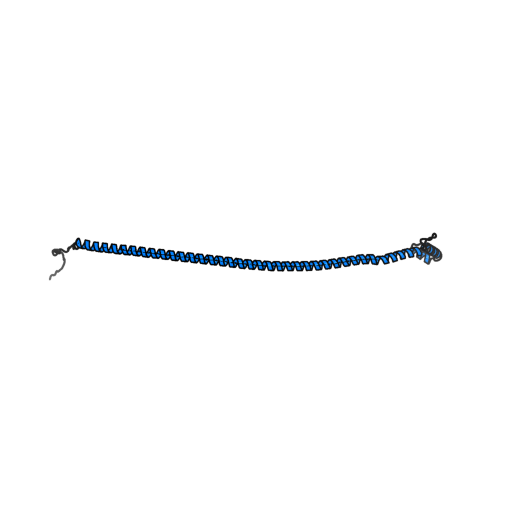 ? 53.319 -7.599 -86.476 1.00 69.88 176 THR A CA 1
ATOM 1419 C C . THR A 1 176 ? 54.255 -6.835 -87.412 1.00 69.88 176 THR A C 1
ATOM 1421 O O . THR A 1 176 ? 55.283 -7.381 -87.809 1.00 69.88 176 THR A O 1
ATOM 1424 N N . ARG A 1 177 ? 53.969 -5.566 -87.730 1.00 70.31 177 ARG A N 1
ATOM 1425 C CA . ARG A 1 177 ? 54.845 -4.734 -88.577 1.00 70.31 177 ARG A CA 1
ATOM 1426 C C . ARG A 1 177 ? 56.114 -4.304 -87.849 1.00 70.31 177 ARG A C 1
ATOM 1428 O O . ARG A 1 177 ? 57.201 -4.439 -88.403 1.00 70.31 177 ARG A O 1
ATOM 1435 N N . LEU A 1 178 ? 55.989 -3.849 -86.604 1.00 72.44 178 LEU A N 1
ATOM 1436 C CA . LEU A 1 178 ? 57.133 -3.490 -85.766 1.00 72.44 178 LEU A CA 1
ATOM 1437 C C . LEU A 1 178 ? 58.004 -4.707 -85.465 1.00 72.44 178 LEU A C 1
ATOM 1439 O O . LEU A 1 178 ? 59.222 -4.618 -85.556 1.00 72.44 178 LEU A O 1
ATOM 1443 N N . LEU A 1 179 ? 57.396 -5.861 -85.190 1.00 74.06 179 LEU A N 1
ATOM 1444 C CA . LEU A 1 179 ? 58.125 -7.108 -84.981 1.00 74.06 179 LEU A CA 1
ATOM 1445 C C . LEU A 1 179 ? 58.859 -7.549 -86.251 1.00 74.06 179 LEU A C 1
ATOM 1447 O O . LEU A 1 179 ? 59.993 -8.008 -86.169 1.00 74.06 179 LEU A O 1
ATOM 1451 N N . LYS A 1 180 ? 58.267 -7.349 -87.435 1.00 76.69 180 LYS A N 1
ATOM 1452 C CA . LYS A 1 180 ? 58.933 -7.621 -88.714 1.00 76.69 180 LYS A CA 1
ATOM 1453 C C . LYS A 1 180 ? 60.095 -6.658 -88.977 1.00 76.69 180 LYS A C 1
ATOM 1455 O O . LYS A 1 180 ? 61.166 -7.119 -89.348 1.00 76.69 180 LYS A O 1
ATOM 1460 N N . ALA A 1 181 ? 59.927 -5.362 -88.714 1.00 75.19 181 ALA A N 1
ATOM 1461 C CA . ALA A 1 181 ? 60.990 -4.365 -88.858 1.00 75.19 181 ALA A CA 1
ATOM 1462 C C . ALA A 1 181 ? 62.141 -4.584 -87.860 1.00 75.19 181 ALA A C 1
ATOM 1464 O O . ALA A 1 181 ? 63.306 -4.542 -88.242 1.00 75.19 181 ALA A O 1
ATOM 1465 N N . LEU A 1 182 ? 61.827 -4.889 -86.597 1.00 74.31 182 LEU A N 1
ATOM 1466 C CA . LEU A 1 182 ? 62.827 -5.249 -85.588 1.00 74.31 182 LEU A CA 1
ATOM 1467 C C . LEU A 1 182 ? 63.539 -6.556 -85.941 1.00 74.31 182 LEU A C 1
ATOM 1469 O O . LEU A 1 182 ? 64.741 -6.664 -85.727 1.00 74.31 182 LEU A O 1
ATOM 1473 N N . ARG A 1 183 ? 62.830 -7.533 -86.517 1.00 76.12 183 ARG A N 1
ATOM 1474 C CA . ARG A 1 183 ? 63.429 -8.776 -87.022 1.00 76.12 183 ARG A CA 1
ATOM 1475 C C . ARG A 1 183 ? 64.355 -8.534 -88.218 1.00 76.12 183 ARG A C 1
ATOM 1477 O O . ARG A 1 183 ? 65.366 -9.221 -88.327 1.00 76.12 183 ARG A O 1
ATOM 1484 N N . GLU A 1 184 ? 64.026 -7.584 -89.091 1.00 77.25 184 GLU A N 1
ATOM 1485 C CA . GLU A 1 184 ? 64.883 -7.160 -90.206 1.00 77.25 184 GLU A CA 1
ATOM 1486 C C . GLU A 1 184 ? 66.163 -6.495 -89.674 1.00 77.25 184 GLU A C 1
ATOM 1488 O O . GLU A 1 184 ? 67.262 -6.913 -90.018 1.00 77.25 184 GLU A O 1
ATOM 1493 N N . LEU A 1 185 ? 66.031 -5.552 -88.737 1.00 73.50 185 LEU A N 1
ATOM 1494 C CA . LEU A 1 185 ? 67.168 -4.846 -88.138 1.00 73.50 185 LEU A CA 1
ATOM 1495 C C . LEU A 1 185 ? 68.058 -5.772 -87.288 1.00 73.50 185 LEU A C 1
ATOM 1497 O O . LEU A 1 185 ? 69.277 -5.631 -87.254 1.00 73.50 185 LEU A O 1
ATOM 1501 N N . ALA A 1 186 ? 67.466 -6.780 -86.646 1.00 70.38 186 ALA A N 1
ATOM 1502 C CA . ALA A 1 186 ? 68.199 -7.809 -85.914 1.00 70.38 186 ALA A CA 1
ATOM 1503 C C . ALA A 1 186 ? 69.054 -8.711 -86.815 1.00 70.38 186 ALA A C 1
ATOM 1505 O O . ALA A 1 186 ? 69.974 -9.355 -86.319 1.00 70.38 186 ALA A O 1
ATOM 1506 N N . ARG A 1 187 ? 68.778 -8.795 -88.123 1.00 70.12 187 ARG A N 1
ATOM 1507 C CA . ARG A 1 187 ? 69.681 -9.501 -89.046 1.00 70.12 187 ARG A CA 1
ATOM 1508 C C . ARG A 1 187 ? 70.971 -8.729 -89.305 1.00 70.12 187 ARG A C 1
ATOM 1510 O O . ARG A 1 187 ? 71.961 -9.362 -89.655 1.00 70.12 187 ARG A O 1
ATOM 1517 N N . GLU A 1 188 ? 70.958 -7.411 -89.141 1.00 71.62 188 GLU A N 1
ATOM 1518 C CA . GLU A 1 188 ? 72.107 -6.545 -89.420 1.00 71.62 188 GLU A CA 1
ATOM 1519 C C . GLU A 1 188 ? 72.964 -6.274 -88.173 1.00 71.62 188 GLU A C 1
ATOM 1521 O O . GLU A 1 188 ? 74.168 -6.065 -88.301 1.00 71.62 188 GLU A O 1
ATOM 1526 N N . ASP A 1 189 ? 72.380 -6.335 -86.969 1.00 69.38 189 ASP A N 1
ATOM 1527 C CA . ASP A 1 189 ? 73.065 -6.010 -85.711 1.00 69.38 189 ASP A CA 1
ATOM 1528 C C . ASP A 1 189 ? 73.012 -7.177 -84.696 1.00 69.38 189 ASP A C 1
ATOM 1530 O O . ASP A 1 189 ? 71.968 -7.479 -84.102 1.00 69.38 189 ASP A O 1
ATOM 1534 N N . GLU A 1 190 ? 74.155 -7.843 -84.460 1.00 69.88 190 GLU A N 1
ATOM 1535 C CA . GLU A 1 190 ? 74.259 -9.018 -83.568 1.00 69.88 190 GLU A CA 1
ATOM 1536 C C . GLU A 1 190 ? 73.816 -8.723 -82.126 1.00 69.88 190 GLU A C 1
ATOM 1538 O O . GLU A 1 190 ? 73.323 -9.609 -81.416 1.00 69.88 190 GLU A O 1
ATOM 1543 N N . ARG A 1 191 ? 73.961 -7.470 -81.672 1.00 67.69 191 ARG A N 1
ATOM 1544 C CA . ARG A 1 191 ? 73.551 -7.068 -80.320 1.00 67.69 191 ARG A CA 1
ATOM 1545 C C . ARG A 1 191 ? 72.033 -7.075 -80.165 1.00 67.69 191 ARG A C 1
ATOM 1547 O O . ARG A 1 191 ? 71.538 -7.551 -79.144 1.00 67.69 191 ARG A O 1
ATOM 1554 N N . LEU A 1 192 ? 71.293 -6.616 -81.175 1.00 67.62 192 LEU A N 1
ATOM 1555 C CA . LEU A 1 192 ? 69.827 -6.620 -81.161 1.00 67.62 192 LEU A CA 1
ATOM 1556 C C . LEU A 1 192 ? 69.257 -8.037 -81.309 1.00 67.62 192 LEU A C 1
ATOM 1558 O O . LEU A 1 192 ? 68.288 -8.375 -80.627 1.00 67.62 192 LEU A O 1
ATOM 1562 N N . ALA A 1 193 ? 69.891 -8.896 -82.112 1.00 66.75 193 ALA A N 1
ATOM 1563 C CA . ALA A 1 193 ? 69.503 -10.302 -82.243 1.00 66.75 193 ALA A CA 1
ATOM 1564 C C . ALA A 1 193 ? 69.576 -11.063 -80.910 1.00 66.75 193 ALA A C 1
ATOM 1566 O O . ALA A 1 193 ? 68.659 -11.814 -80.566 1.00 66.75 193 ALA A O 1
ATOM 1567 N N . ASN A 1 194 ? 70.646 -10.848 -80.139 1.00 70.62 194 ASN A N 1
ATOM 1568 C CA . ASN A 1 194 ? 70.815 -11.490 -78.836 1.00 70.62 194 ASN A CA 1
ATOM 1569 C C . ASN A 1 194 ? 69.788 -10.997 -77.809 1.00 70.62 194 ASN A C 1
ATOM 1571 O O . ASN A 1 194 ? 69.251 -11.803 -77.048 1.00 70.62 194 ASN A O 1
ATOM 1575 N N . VAL A 1 195 ? 69.453 -9.703 -77.825 1.00 71.00 195 VAL A N 1
ATOM 1576 C CA . VAL A 1 195 ? 68.409 -9.144 -76.954 1.00 71.00 195 VAL A CA 1
ATOM 1577 C C . VAL A 1 195 ? 67.035 -9.714 -77.323 1.00 71.00 195 VAL A C 1
ATOM 1579 O O . VAL A 1 195 ? 66.336 -10.219 -76.448 1.00 71.00 195 VAL A O 1
ATOM 1582 N N . LEU A 1 196 ? 66.663 -9.758 -78.603 1.00 67.62 196 LEU A N 1
ATOM 1583 C CA . LEU A 1 196 ? 65.385 -10.345 -79.034 1.00 67.62 196 LEU A CA 1
ATOM 1584 C C . LEU A 1 196 ? 65.277 -11.848 -78.722 1.00 67.62 196 LEU A C 1
ATOM 1586 O O . LEU A 1 196 ? 64.206 -12.304 -78.316 1.00 67.62 196 LEU A O 1
ATOM 1590 N N . ARG A 1 197 ? 66.382 -12.606 -78.825 1.00 67.69 197 ARG A N 1
ATOM 1591 C CA . ARG A 1 197 ? 66.445 -14.007 -78.367 1.00 67.69 197 ARG A CA 1
ATOM 1592 C C . ARG A 1 197 ? 66.264 -14.137 -76.858 1.00 67.69 197 ARG A C 1
ATOM 1594 O O . ARG A 1 197 ? 65.545 -15.028 -76.419 1.00 67.69 197 ARG A O 1
ATOM 1601 N N . SER A 1 198 ? 66.870 -13.253 -76.062 1.00 70.69 198 SER A N 1
ATOM 1602 C CA . SER A 1 198 ? 66.710 -13.284 -74.599 1.00 70.69 198 SER A CA 1
ATOM 1603 C C . SER A 1 198 ? 65.275 -13.003 -74.144 1.00 70.69 198 SER A C 1
ATOM 1605 O O . SER A 1 198 ? 64.842 -13.547 -73.133 1.00 70.69 198 SER A O 1
ATOM 1607 N N . PHE A 1 199 ? 64.517 -12.222 -74.920 1.00 69.19 199 PHE A N 1
ATOM 1608 C CA . PHE A 1 199 ? 63.097 -11.958 -74.679 1.00 69.19 199 PHE A CA 1
ATOM 1609 C C . PHE A 1 199 ? 62.160 -12.954 -75.389 1.00 69.19 199 PHE A C 1
ATOM 1611 O O . PHE A 1 199 ? 60.946 -12.778 -75.343 1.00 69.19 199 PHE A O 1
ATOM 1618 N N . SER A 1 200 ? 62.687 -14.027 -75.997 1.00 54.72 200 SER A N 1
ATOM 1619 C CA . SER A 1 200 ? 61.937 -15.111 -76.666 1.00 54.72 200 SER A CA 1
ATOM 1620 C C . SER A 1 200 ? 61.056 -14.696 -77.859 1.00 54.72 200 SER A C 1
ATOM 1622 O O . SER A 1 200 ? 60.115 -15.399 -78.214 1.00 54.72 200 SER A O 1
ATOM 1624 N N . VAL A 1 201 ? 61.358 -13.564 -78.503 1.00 58.88 201 VAL A N 1
ATOM 1625 C CA . VAL A 1 201 ? 60.562 -13.016 -79.624 1.00 58.88 201 VAL A CA 1
ATOM 1626 C C . VAL A 1 201 ? 61.103 -13.454 -81.001 1.00 58.88 201 VAL A C 1
ATOM 1628 O O . VAL A 1 201 ? 60.575 -13.061 -82.042 1.00 58.88 201 VAL A O 1
ATOM 1631 N N . LEU A 1 202 ? 62.151 -14.285 -81.037 1.00 51.19 202 LEU A N 1
ATOM 1632 C CA . LEU A 1 202 ? 62.832 -14.705 -82.266 1.00 51.19 202 LEU A CA 1
ATOM 1633 C C . LEU A 1 202 ? 63.046 -16.214 -82.345 1.00 51.19 202 LEU A C 1
ATOM 1635 O O . LEU A 1 202 ? 63.487 -16.788 -81.326 1.00 51.19 202 LEU A O 1
#

pLDDT: mean 80.89, std 18.44, range [32.81, 97.56]

Organism: NCBI:txid1064514

Sequence (202 aa):
MRHLLPFCCASALFVTSLDALAVETAPRISDREIIESLTRLDAGQSTLEQRLTALEQRMDQRFTAMEETMNQRFAAMESAMDRRFIAIEKDMDQRFGAMENLMDQRFAAVEKRLDDLFAMMLTMFSALVLLIVSLFGYIVWDRRTALRPLESRLARLEQDLERDLQLRHEEGSLLTRLLKALRELAREDERLANVLRSFSVL

Radius of gyration: 79.86 Å; chains: 1; bounding box: 119×58×234 Å